Protein AF-A0A3B9SRJ1-F1 (afdb_monomer_lite)

Secondary structure (DSSP, 8-state):
-GGGPPPEEEEEEGGGTEEEEE--HHHHHT-TTHHHH---SS--EEEEETTHHHHHHHHHHHHSHHHHHHHHHHHHHHHHHHHHHGGGTTTS-SSSSHHHHHHHHHHHHHHHHHHHHHHHHHS--TT---------S---HHHHHHHHHHHHHHHHHTHHHHHHHSTHHHHHHHHHHHHHTT--

Radius of gyration: 30.28 Å; chains: 1; bounding box: 59×50×84 Å

Sequence (184 aa):
MPAEKTLNRRSYHSHRNNIGYAAKGKDCRACDLRLQCTKDSYSRSVQRHIRKDELDKMISITKSFKAKRDLKIRQYLMERSYARSVRYGFDRARWRGLWKVSIQEYVICTIQNIETLIRYLKKPLKGIMAKPVKTRTGNSVAAVNKAISCRFQAFLYTTEEIYRLFVNYKYFCKASRWFLEKQL

Structure (mmCIF, N/CA/C/O backbone):
data_AF-A0A3B9SRJ1-F1
#
_entry.id   AF-A0A3B9SRJ1-F1
#
loop_
_atom_site.group_PDB
_atom_site.id
_atom_site.type_symbol
_atom_site.label_atom_id
_atom_site.label_alt_id
_atom_site.label_comp_id
_atom_site.label_asym_id
_atom_site.label_entity_id
_atom_site.label_seq_id
_atom_site.pdbx_PDB_ins_code
_atom_site.Cartn_x
_atom_site.Cartn_y
_atom_site.Cartn_z
_atom_site.occupancy
_atom_site.B_iso_or_equiv
_atom_site.auth_seq_id
_atom_site.auth_comp_id
_atom_site.auth_asym_id
_atom_site.auth_atom_id
_atom_site.pdbx_PDB_model_num
ATOM 1 N N . MET A 1 1 ? 9.479 -6.165 -28.886 1.00 55.97 1 MET A N 1
ATOM 2 C CA . MET A 1 1 ? 9.806 -5.129 -29.892 1.00 55.97 1 MET A CA 1
ATOM 3 C C . MET A 1 1 ? 9.030 -5.435 -31.162 1.00 55.97 1 MET A C 1
ATOM 5 O O . MET A 1 1 ? 8.673 -6.596 -31.320 1.00 55.97 1 MET A O 1
ATOM 9 N N . PRO A 1 2 ? 8.769 -4.467 -32.055 1.00 59.28 2 PRO A N 1
ATOM 10 C CA . PRO A 1 2 ? 8.380 -4.806 -33.423 1.00 59.28 2 PRO A CA 1
ATOM 11 C C . PRO A 1 2 ? 9.534 -5.538 -34.135 1.00 59.28 2 PRO A C 1
ATOM 13 O O . PRO A 1 2 ? 10.692 -5.166 -33.940 1.00 59.28 2 PRO A O 1
ATOM 16 N N . ALA A 1 3 ? 9.210 -6.570 -34.922 1.00 68.44 3 ALA A N 1
ATOM 17 C CA . ALA A 1 3 ? 10.135 -7.373 -35.740 1.00 68.44 3 ALA A CA 1
ATOM 18 C C . ALA A 1 3 ? 11.219 -8.187 -34.988 1.00 68.44 3 ALA A C 1
ATOM 20 O O . ALA A 1 3 ? 12.324 -8.333 -35.497 1.00 68.44 3 ALA A O 1
ATOM 21 N N . GLU A 1 4 ? 10.934 -8.686 -33.776 1.00 76.56 4 GLU A N 1
ATOM 22 C CA . GLU A 1 4 ? 11.775 -9.646 -33.008 1.00 76.56 4 GLU A CA 1
ATOM 23 C C . GLU A 1 4 ? 13.220 -9.223 -32.655 1.00 76.56 4 GLU A C 1
ATOM 25 O O . GLU A 1 4 ? 13.924 -9.935 -31.942 1.00 76.56 4 GLU A O 1
ATOM 30 N N . LYS A 1 5 ? 13.669 -8.028 -33.050 1.00 81.38 5 LYS A N 1
ATOM 31 C CA . LYS A 1 5 ? 15.007 -7.518 -32.708 1.00 81.38 5 LYS A CA 1
ATOM 32 C C . LYS A 1 5 ? 15.105 -7.106 -31.231 1.00 81.38 5 LYS A C 1
ATOM 34 O O . LYS A 1 5 ? 14.125 -6.664 -30.630 1.00 81.38 5 LYS A O 1
ATOM 39 N N . THR A 1 6 ? 16.299 -7.213 -30.642 1.00 85.94 6 THR A N 1
ATOM 40 C CA . THR A 1 6 ? 16.581 -6.851 -29.240 1.00 85.94 6 THR A CA 1
ATOM 41 C C . THR A 1 6 ? 17.217 -5.459 -29.114 1.00 85.94 6 THR A C 1
ATOM 43 O O . THR A 1 6 ? 17.964 -5.007 -29.984 1.00 85.94 6 THR A O 1
ATOM 46 N N . LEU A 1 7 ? 16.913 -4.743 -28.021 1.00 89.50 7 LEU A N 1
ATOM 47 C CA . LEU A 1 7 ? 17.604 -3.495 -27.678 1.00 89.50 7 LEU A CA 1
ATOM 48 C C . LEU A 1 7 ? 18.895 -3.805 -26.925 1.00 89.50 7 LEU A C 1
ATOM 50 O O . LEU A 1 7 ? 18.870 -4.522 -25.926 1.00 89.50 7 LEU A O 1
ATOM 54 N N . ASN A 1 8 ? 19.992 -3.168 -27.328 1.00 90.50 8 ASN A N 1
ATOM 55 C CA . ASN A 1 8 ? 21.274 -3.309 -26.647 1.00 90.50 8 ASN A CA 1
ATOM 56 C C . ASN A 1 8 ? 21.501 -2.153 -25.673 1.00 90.50 8 ASN A C 1
ATOM 58 O O . ASN A 1 8 ? 21.056 -1.026 -25.906 1.00 90.50 8 ASN A O 1
ATOM 62 N N . ARG A 1 9 ? 22.214 -2.424 -24.577 1.00 92.44 9 ARG A N 1
ATOM 63 C CA . ARG A 1 9 ? 22.646 -1.387 -23.634 1.00 92.44 9 ARG A CA 1
ATOM 64 C C . ARG A 1 9 ? 23.593 -0.418 -24.347 1.00 92.44 9 ARG A C 1
ATOM 66 O O . ARG A 1 9 ? 24.592 -0.845 -24.911 1.00 92.44 9 ARG A O 1
ATOM 73 N N . ARG A 1 10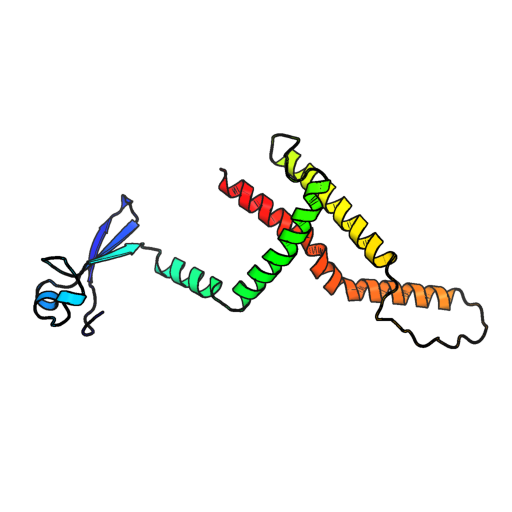 ? 23.280 0.879 -24.300 1.00 91.38 10 ARG A N 1
ATOM 74 C CA . ARG A 1 10 ? 24.054 1.953 -24.942 1.00 91.38 10 ARG A CA 1
ATOM 75 C C . ARG A 1 10 ? 24.748 2.856 -23.933 1.00 91.38 10 ARG A C 1
ATOM 77 O O . ARG A 1 10 ? 25.908 3.193 -24.122 1.00 91.38 10 ARG A O 1
ATOM 84 N N . SER A 1 11 ? 24.035 3.274 -22.890 1.00 91.38 11 SER A N 1
ATOM 85 C CA . SER A 1 11 ? 24.539 4.254 -21.926 1.00 91.38 11 SER A CA 1
ATOM 86 C C . SER A 1 11 ? 24.168 3.887 -20.496 1.00 91.38 11 SER A C 1
ATOM 88 O O . SER A 1 11 ? 23.214 3.148 -20.235 1.00 91.38 11 SER A O 1
ATOM 90 N N . TYR A 1 12 ? 24.944 4.421 -19.559 1.00 94.38 12 TYR A N 1
ATOM 91 C CA . TYR A 1 12 ? 24.670 4.355 -18.134 1.00 94.38 12 TYR A CA 1
ATOM 92 C C . TYR A 1 12 ? 24.688 5.764 -17.551 1.00 94.38 12 TYR A C 1
ATOM 94 O O . TYR A 1 12 ? 25.681 6.474 -17.669 1.00 94.38 12 TYR A O 1
ATOM 102 N N . HIS A 1 13 ? 23.583 6.167 -16.934 1.00 92.81 13 HIS A N 1
ATOM 103 C CA . HIS A 1 13 ? 23.432 7.456 -16.275 1.00 92.81 13 HIS A CA 1
ATOM 104 C C . HIS A 1 13 ? 23.514 7.250 -14.762 1.00 92.81 13 HIS A C 1
ATOM 106 O O . HIS A 1 13 ? 22.506 6.937 -14.126 1.00 92.81 13 HIS A O 1
ATOM 112 N N . SER A 1 14 ? 24.711 7.436 -14.200 1.00 89.81 14 SER A N 1
ATOM 113 C CA . SER A 1 14 ? 25.019 7.195 -12.781 1.00 89.81 14 SER A CA 1
ATOM 114 C C . SER A 1 14 ? 24.146 8.019 -11.834 1.00 89.81 14 SER A C 1
ATOM 116 O O . SER A 1 14 ? 23.519 7.457 -10.947 1.00 89.81 14 SER A O 1
ATOM 118 N N . HIS A 1 15 ? 23.997 9.324 -12.079 1.00 92.25 15 HIS A N 1
ATOM 119 C CA . HIS A 1 15 ? 23.200 10.214 -11.222 1.00 92.25 15 HIS A CA 1
ATOM 120 C C . HIS A 1 15 ? 21.731 9.771 -11.081 1.00 92.25 15 HIS A C 1
ATOM 122 O O . HIS A 1 15 ? 21.081 10.051 -10.078 1.00 92.25 15 HIS A O 1
ATOM 128 N N . ARG A 1 16 ? 21.166 9.106 -12.097 1.00 88.38 16 ARG A N 1
ATOM 129 C CA . ARG A 1 16 ? 19.757 8.670 -12.102 1.0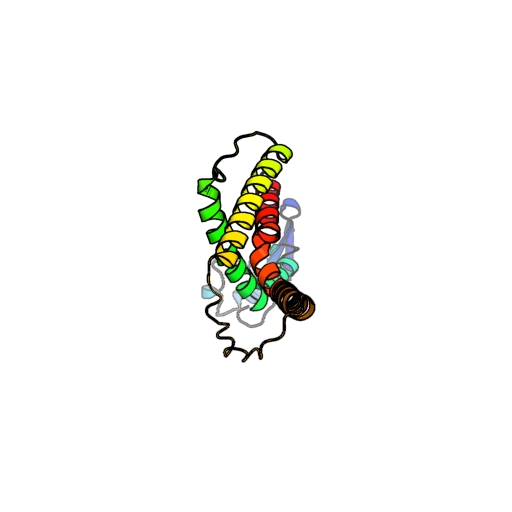0 88.38 16 ARG A CA 1
ATOM 130 C C . ARG A 1 16 ? 19.602 7.154 -11.985 1.00 88.38 16 ARG A C 1
ATOM 132 O O . ARG A 1 16 ? 18.480 6.672 -12.086 1.00 88.38 16 ARG A O 1
ATOM 139 N N . ASN A 1 17 ? 20.705 6.415 -11.825 1.00 93.06 17 ASN A N 1
ATOM 140 C CA . ASN A 1 17 ? 20.738 4.951 -11.844 1.00 93.06 17 ASN A CA 1
ATOM 141 C C . ASN A 1 17 ? 19.918 4.349 -13.001 1.00 93.06 17 ASN A C 1
ATOM 143 O O . ASN A 1 17 ? 19.158 3.390 -12.839 1.00 93.06 17 ASN A O 1
ATOM 147 N N . ASN A 1 18 ? 20.066 4.941 -14.188 1.00 95.75 18 ASN A N 1
ATOM 148 C CA . ASN A 1 18 ? 19.319 4.565 -15.382 1.00 95.75 18 ASN A CA 1
ATOM 149 C C . ASN A 1 18 ? 20.247 3.992 -16.449 1.00 95.75 18 ASN A C 1
ATOM 151 O O . ASN A 1 18 ? 21.314 4.531 -16.735 1.00 95.75 18 ASN A O 1
ATOM 155 N N . ILE A 1 19 ? 19.796 2.921 -17.088 1.00 95.25 19 ILE A N 1
ATOM 156 C CA . ILE A 1 19 ? 20.449 2.300 -18.231 1.00 95.25 19 ILE A CA 1
ATOM 157 C C . ILE A 1 19 ? 19.655 2.677 -19.484 1.00 95.25 19 ILE A C 1
ATOM 159 O O . ILE A 1 19 ? 18.448 2.437 -19.572 1.00 95.25 19 ILE A O 1
ATOM 163 N N . GLY A 1 20 ? 20.333 3.293 -20.450 1.00 94.19 20 GLY A N 1
ATOM 164 C CA . GLY A 1 20 ? 19.780 3.577 -21.767 1.00 94.19 20 GLY A CA 1
ATOM 165 C C . GLY A 1 20 ? 19.976 2.378 -22.685 1.00 94.19 20 GLY A C 1
ATOM 166 O O . GLY A 1 20 ? 21.106 1.943 -22.907 1.00 94.19 20 GLY A O 1
ATOM 167 N N . TYR A 1 21 ? 18.886 1.860 -23.236 1.00 93.38 21 TYR A N 1
ATOM 168 C CA . TYR A 1 21 ? 18.882 0.813 -24.250 1.00 93.38 21 TYR A CA 1
ATOM 169 C C . TYR A 1 21 ? 18.513 1.420 -25.598 1.00 93.38 21 TYR A C 1
ATOM 171 O O . TYR A 1 21 ? 17.604 2.245 -25.668 1.00 93.38 21 TYR A O 1
ATOM 179 N N . ALA A 1 22 ? 19.195 1.023 -26.667 1.00 91.44 22 ALA A N 1
ATOM 180 C CA . ALA A 1 22 ? 18.914 1.514 -28.008 1.00 91.44 22 ALA A CA 1
ATOM 181 C C . ALA A 1 22 ? 19.010 0.402 -29.055 1.00 91.44 22 ALA A C 1
ATOM 183 O O . ALA A 1 22 ? 19.824 -0.518 -28.946 1.00 91.44 22 ALA A O 1
ATOM 184 N N . ALA A 1 23 ? 18.176 0.507 -30.086 1.00 90.19 23 ALA A N 1
ATOM 185 C CA . ALA A 1 23 ? 18.296 -0.312 -31.282 1.00 90.19 23 ALA A CA 1
ATOM 186 C C . ALA A 1 23 ? 19.468 0.195 -32.131 1.00 90.19 23 ALA A C 1
ATOM 188 O O . ALA A 1 23 ? 19.778 1.395 -32.132 1.00 90.19 23 ALA A O 1
ATOM 189 N N . LYS A 1 24 ? 20.091 -0.697 -32.906 1.00 88.38 24 LYS A N 1
ATOM 190 C CA . LYS A 1 24 ? 21.054 -0.278 -33.930 1.00 88.38 24 LYS A CA 1
ATOM 191 C C . LYS A 1 24 ? 20.318 0.561 -34.982 1.00 88.38 24 LYS A C 1
ATOM 193 O O . LYS A 1 24 ? 19.231 0.198 -35.427 1.00 88.38 24 LYS A O 1
ATOM 198 N N . GLY A 1 25 ? 20.911 1.679 -35.400 1.00 86.75 25 GLY A N 1
ATOM 199 C CA . GLY A 1 25 ? 20.283 2.589 -36.368 1.00 86.75 25 GLY A CA 1
ATOM 200 C C . GLY A 1 25 ? 19.934 1.908 -37.696 1.00 86.75 25 GLY A C 1
ATOM 201 O O . GLY A 1 25 ? 18.840 2.109 -38.212 1.00 86.75 25 GLY A O 1
ATOM 202 N N . LYS A 1 26 ? 20.820 1.038 -38.202 1.00 87.38 26 LYS A N 1
ATOM 203 C CA . LYS A 1 26 ? 20.603 0.259 -39.437 1.00 87.38 26 LYS A CA 1
ATOM 204 C C . LYS A 1 26 ? 19.350 -0.618 -39.343 1.00 87.38 26 LYS A C 1
ATOM 206 O O . LYS A 1 26 ? 18.484 -0.553 -40.207 1.00 87.38 26 LYS A O 1
ATOM 211 N N . ASP A 1 27 ? 19.221 -1.350 -38.237 1.00 87.00 27 ASP A N 1
ATOM 212 C CA . ASP A 1 27 ? 18.082 -2.232 -37.975 1.00 87.00 27 ASP A CA 1
ATOM 213 C C . ASP A 1 27 ? 16.759 -1.483 -37.860 1.00 87.00 27 ASP A C 1
ATOM 215 O O . ASP A 1 27 ? 15.722 -2.000 -38.263 1.00 87.00 27 ASP A O 1
ATOM 219 N N . CYS A 1 28 ? 16.802 -0.275 -37.298 1.00 86.56 28 CYS A N 1
ATOM 220 C CA . CYS A 1 28 ? 15.623 0.551 -37.099 1.00 86.56 28 CYS A CA 1
ATOM 221 C C . CYS A 1 28 ? 15.199 1.286 -38.378 1.00 86.56 28 CYS A C 1
ATOM 223 O O . CYS A 1 28 ? 14.021 1.599 -38.507 1.00 86.56 28 CYS A O 1
ATOM 225 N N . ARG A 1 29 ? 16.129 1.591 -39.296 1.00 85.94 29 ARG A N 1
ATOM 226 C CA . ARG A 1 29 ? 15.830 2.197 -40.608 1.00 85.94 29 ARG A CA 1
ATOM 227 C C . ARG A 1 29 ? 15.207 1.201 -41.579 1.00 85.94 29 ARG A C 1
ATOM 229 O O . ARG A 1 29 ? 14.294 1.575 -42.293 1.00 85.94 29 ARG A O 1
ATOM 236 N N . ALA A 1 30 ? 15.662 -0.049 -41.558 1.00 86.69 30 ALA A N 1
ATOM 237 C CA . ALA A 1 30 ? 15.131 -1.118 -42.404 1.00 86.69 30 ALA A CA 1
ATOM 238 C C . ALA A 1 30 ? 13.822 -1.740 -41.869 1.00 86.69 30 ALA A C 1
ATOM 240 O O . ALA A 1 30 ? 13.440 -2.818 -42.301 1.00 86.69 30 ALA A O 1
ATOM 241 N N . CYS A 1 31 ? 13.183 -1.133 -40.865 1.00 86.25 31 CYS A N 1
ATOM 242 C CA . CYS A 1 31 ? 11.992 -1.678 -40.219 1.00 86.25 31 CYS A CA 1
ATOM 243 C C . CYS A 1 31 ? 10.729 -0.986 -40.742 1.00 86.25 31 CYS A C 1
ATOM 245 O O . CYS A 1 31 ? 10.563 0.216 -40.539 1.00 86.25 31 CYS A O 1
ATOM 247 N N . ASP A 1 32 ? 9.802 -1.758 -41.306 1.00 86.88 32 ASP A N 1
ATOM 248 C CA . ASP A 1 32 ? 8.537 -1.248 -41.863 1.00 86.88 32 ASP A CA 1
ATOM 249 C C . ASP A 1 32 ? 7.654 -0.573 -40.803 1.00 86.88 32 ASP A C 1
ATOM 251 O O . ASP A 1 32 ? 6.969 0.418 -41.049 1.00 86.88 32 ASP A O 1
ATOM 255 N N . LEU A 1 33 ? 7.735 -1.052 -39.559 1.00 87.38 33 LEU A N 1
ATOM 256 C CA . LEU A 1 33 ? 6.981 -0.520 -38.422 1.00 87.38 33 LEU A CA 1
ATOM 257 C C . LEU A 1 33 ? 7.621 0.735 -37.805 1.00 87.38 33 LEU A C 1
ATOM 259 O O . LEU A 1 33 ? 7.137 1.222 -36.780 1.00 87.38 33 LEU A O 1
ATOM 263 N N . ARG A 1 34 ? 8.704 1.281 -38.380 1.00 85.94 34 ARG A N 1
ATOM 264 C CA . ARG A 1 34 ? 9.430 2.437 -37.823 1.00 85.94 34 ARG A CA 1
ATOM 265 C C . ARG A 1 34 ? 8.513 3.633 -37.571 1.00 85.94 34 ARG A C 1
ATOM 267 O O . ARG A 1 34 ? 8.590 4.213 -36.489 1.00 85.94 34 ARG A O 1
ATOM 274 N N . LEU A 1 35 ? 7.629 3.944 -38.522 1.00 85.56 35 LEU A N 1
ATOM 275 C CA . LEU A 1 35 ? 6.697 5.077 -38.443 1.00 85.56 35 LEU A CA 1
ATOM 276 C C . LEU A 1 35 ? 5.750 4.983 -37.235 1.00 85.56 35 LEU A C 1
ATOM 278 O O . LEU A 1 35 ? 5.413 5.999 -36.636 1.00 85.56 35 LEU A O 1
ATOM 282 N N . GLN A 1 36 ? 5.368 3.767 -36.832 1.00 87.44 36 GLN A N 1
ATOM 283 C CA . GLN A 1 36 ? 4.525 3.524 -35.654 1.00 87.44 36 GLN A CA 1
ATOM 284 C C . GLN A 1 36 ? 5.349 3.352 -34.366 1.00 87.44 36 GLN A C 1
ATOM 286 O O . GLN A 1 36 ? 4.870 3.583 -33.258 1.00 87.44 36 GLN A O 1
ATOM 291 N N . CYS A 1 37 ? 6.603 2.921 -34.498 1.00 85.56 37 CYS A N 1
ATOM 292 C CA . CYS A 1 37 ? 7.462 2.513 -33.394 1.00 85.56 37 CYS A CA 1
ATOM 293 C C . CYS A 1 37 ? 8.162 3.692 -32.703 1.00 85.56 37 CYS A C 1
ATOM 295 O O . CYS A 1 37 ? 8.317 3.663 -31.477 1.00 85.56 37 CYS A O 1
ATOM 297 N N . THR A 1 38 ? 8.627 4.691 -33.466 1.00 85.88 38 THR A N 1
ATOM 298 C CA . THR A 1 38 ? 9.434 5.816 -32.964 1.00 85.88 38 THR A CA 1
ATOM 299 C C . THR A 1 38 ? 9.329 7.057 -33.835 1.00 85.88 38 THR A C 1
ATOM 301 O O . THR A 1 38 ? 9.404 6.955 -35.053 1.00 85.88 38 THR A O 1
ATOM 304 N N . LYS A 1 39 ? 9.318 8.235 -33.203 1.00 86.31 39 LYS A N 1
ATOM 305 C CA . LYS A 1 39 ? 9.451 9.533 -33.891 1.00 86.31 39 LYS A CA 1
ATOM 306 C C . LYS A 1 39 ? 10.904 10.013 -34.044 1.00 86.31 39 LYS A C 1
ATOM 308 O O . LYS A 1 39 ? 11.147 10.998 -34.725 1.00 86.31 39 LYS A O 1
ATOM 313 N N . ASP A 1 40 ? 11.854 9.347 -33.389 1.00 84.94 40 ASP A N 1
ATOM 314 C CA . ASP A 1 40 ? 13.272 9.722 -33.414 1.00 84.94 40 ASP A CA 1
ATOM 315 C C . ASP A 1 40 ? 13.900 9.429 -34.792 1.00 84.94 40 ASP A C 1
ATOM 317 O O . ASP A 1 40 ? 13.619 8.403 -35.420 1.00 84.94 40 ASP A O 1
ATOM 321 N N . SER A 1 41 ? 14.767 10.327 -35.262 1.00 81.12 41 SER A N 1
ATOM 322 C CA . SER A 1 41 ? 15.471 10.218 -36.542 1.00 81.12 41 SER A CA 1
ATOM 323 C C . SER A 1 41 ? 16.567 9.149 -36.509 1.00 81.12 41 SER A C 1
ATOM 325 O O . SER A 1 41 ? 16.863 8.535 -37.539 1.00 81.12 41 SER A O 1
ATOM 327 N N . TYR A 1 42 ? 17.124 8.830 -35.337 1.00 84.62 42 TYR A N 1
ATOM 328 C CA . TYR A 1 42 ? 18.188 7.834 -35.226 1.00 84.62 42 TYR A CA 1
ATOM 329 C C . TYR A 1 42 ? 17.645 6.417 -34.996 1.00 84.62 42 TYR A C 1
ATOM 331 O O . TYR A 1 42 ? 17.607 5.600 -35.924 1.00 84.62 42 TYR A O 1
ATOM 339 N N . SER A 1 43 ? 17.205 6.099 -33.778 1.00 88.06 43 SER A N 1
ATOM 340 C CA . SER A 1 43 ? 16.699 4.767 -33.437 1.00 88.06 43 SER A CA 1
ATOM 341 C C . SER A 1 43 ? 15.798 4.776 -32.204 1.00 88.06 43 SER A C 1
ATOM 343 O O . SER A 1 43 ? 15.771 5.736 -31.438 1.00 88.06 43 SER A O 1
ATOM 345 N N . ARG A 1 44 ? 15.073 3.671 -31.975 1.00 89.31 44 ARG A N 1
ATOM 346 C CA . ARG A 1 44 ? 14.327 3.471 -30.727 1.00 89.31 44 ARG A CA 1
ATOM 347 C C . ARG A 1 44 ? 15.264 3.409 -29.543 1.00 89.31 44 ARG A C 1
ATOM 349 O O . ARG A 1 44 ? 16.103 2.511 -29.473 1.00 89.31 44 ARG A O 1
ATOM 356 N N . SER A 1 45 ? 15.040 4.302 -28.589 1.00 90.62 45 SER A N 1
ATOM 357 C CA . SER A 1 45 ? 15.669 4.269 -27.279 1.00 90.62 45 SER A CA 1
ATOM 358 C C . SER A 1 45 ? 14.629 4.038 -26.182 1.00 90.62 45 SER A C 1
ATOM 360 O O . SER A 1 45 ? 13.472 4.443 -26.289 1.00 90.62 45 SER A O 1
ATOM 362 N N . VAL A 1 46 ? 15.029 3.317 -25.138 1.00 92.00 46 VAL A N 1
ATOM 363 C CA . VAL A 1 46 ? 14.233 3.074 -23.933 1.00 92.00 46 VAL A CA 1
ATOM 364 C C . VAL A 1 46 ? 15.149 3.243 -22.733 1.00 92.00 46 VAL A C 1
ATOM 366 O O . VAL A 1 46 ? 16.227 2.653 -22.678 1.00 92.00 46 VAL A O 1
ATOM 369 N N . GLN A 1 47 ? 14.718 4.033 -21.756 1.00 92.81 47 GLN A N 1
ATOM 370 C CA . GLN A 1 47 ? 15.415 4.150 -20.480 1.00 92.81 47 GLN A CA 1
ATOM 371 C C . GLN A 1 47 ? 14.814 3.169 -19.475 1.00 92.81 47 GLN A C 1
ATOM 373 O O . GLN A 1 47 ? 13.593 3.092 -19.327 1.00 92.81 47 GLN A O 1
ATOM 378 N N . ARG A 1 48 ? 15.669 2.419 -18.776 1.00 93.88 48 ARG A N 1
ATOM 379 C CA . ARG A 1 48 ? 15.258 1.477 -17.732 1.00 93.88 48 ARG A CA 1
ATOM 380 C C . ARG A 1 48 ? 16.094 1.700 -16.477 1.00 93.88 48 ARG A C 1
ATOM 382 O O . ARG A 1 48 ? 17.318 1.739 -16.548 1.00 93.88 48 ARG A O 1
ATOM 389 N N . HIS A 1 49 ? 15.436 1.828 -15.331 1.00 94.38 49 HIS A N 1
ATOM 390 C CA . HIS A 1 49 ? 16.122 1.899 -14.041 1.00 94.38 49 HIS A CA 1
ATOM 391 C C . HIS A 1 49 ? 16.811 0.565 -13.719 1.00 94.38 49 HIS A C 1
ATOM 393 O O . HIS A 1 49 ? 16.269 -0.491 -14.048 1.00 94.38 49 HIS A O 1
ATOM 399 N N . ILE A 1 50 ? 17.961 0.596 -13.037 1.00 94.06 50 ILE A N 1
ATOM 400 C CA . ILE A 1 50 ? 18.724 -0.616 -12.669 1.00 94.06 50 ILE A CA 1
ATOM 401 C C . ILE A 1 50 ? 17.843 -1.615 -11.907 1.00 94.06 50 ILE A C 1
ATOM 403 O O . ILE A 1 50 ? 17.803 -2.798 -12.221 1.00 94.06 50 ILE A O 1
ATOM 407 N N . ARG A 1 51 ? 17.062 -1.121 -10.941 1.00 93.75 51 ARG A N 1
ATOM 408 C CA . ARG A 1 51 ? 16.194 -1.941 -10.076 1.00 93.75 51 ARG A CA 1
ATOM 409 C C . ARG A 1 51 ? 14.813 -2.218 -10.677 1.00 93.75 51 ARG A C 1
ATOM 411 O O . ARG A 1 51 ? 13.866 -2.513 -9.951 1.00 93.75 51 ARG A O 1
ATOM 418 N N . LYS A 1 52 ? 14.643 -2.059 -11.995 1.00 93.81 52 LYS A N 1
ATOM 419 C CA . LYS A 1 52 ? 13.328 -2.229 -12.628 1.00 93.81 52 LYS A CA 1
ATOM 420 C C . LYS A 1 52 ? 12.814 -3.662 -12.492 1.00 93.81 52 LYS A C 1
ATOM 422 O O . LYS A 1 52 ? 11.624 -3.834 -12.256 1.00 93.81 52 LYS A O 1
ATOM 427 N N . ASP A 1 53 ? 13.698 -4.653 -12.575 1.00 93.00 53 ASP A N 1
ATOM 428 C CA . ASP A 1 53 ? 13.328 -6.064 -12.426 1.00 93.00 53 ASP A CA 1
ATOM 429 C C . ASP A 1 53 ? 12.825 -6.385 -11.008 1.00 93.00 53 ASP A C 1
ATOM 431 O O . ASP A 1 53 ? 11.842 -7.106 -10.846 1.00 93.00 53 ASP A O 1
ATOM 435 N N . GLU A 1 54 ? 13.439 -5.806 -9.971 1.00 94.88 54 GLU A N 1
ATOM 436 C CA . GLU A 1 54 ? 12.941 -5.905 -8.590 1.00 94.88 54 GLU A CA 1
ATOM 437 C C . GLU A 1 54 ? 11.559 -5.263 -8.453 1.00 94.88 54 GLU A C 1
ATOM 439 O O . GLU A 1 54 ? 10.647 -5.859 -7.880 1.00 94.88 54 GLU A O 1
ATOM 444 N N . LEU A 1 55 ? 11.387 -4.063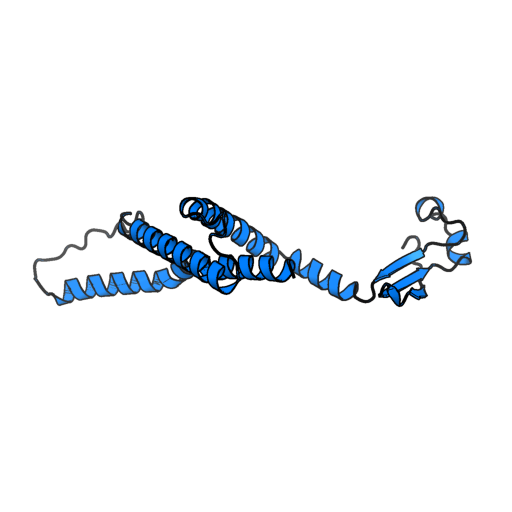 -9.015 1.00 93.44 55 LEU A N 1
ATOM 445 C CA . LEU A 1 55 ? 10.113 -3.352 -8.979 1.00 93.44 55 LEU A CA 1
ATOM 446 C C . LEU A 1 55 ? 9.009 -4.150 -9.687 1.00 93.44 55 LEU A C 1
ATOM 448 O O . LEU A 1 55 ? 7.897 -4.241 -9.176 1.00 93.44 55 LEU A O 1
ATOM 452 N N . ASP A 1 56 ? 9.319 -4.769 -10.826 1.00 95.00 56 ASP A N 1
ATOM 453 C CA . ASP A 1 56 ? 8.377 -5.606 -11.571 1.00 95.00 56 ASP A CA 1
ATOM 454 C C . ASP A 1 56 ? 7.951 -6.847 -10.779 1.00 95.00 56 ASP A C 1
ATOM 456 O O . ASP A 1 56 ? 6.761 -7.175 -10.757 1.00 95.00 56 ASP A O 1
ATOM 460 N N . LYS A 1 57 ? 8.879 -7.479 -10.048 1.00 95.69 57 LYS A N 1
ATOM 461 C CA . LYS A 1 57 ? 8.561 -8.570 -9.110 1.00 95.69 57 LYS A CA 1
ATOM 462 C C . LYS A 1 57 ? 7.646 -8.096 -7.975 1.00 95.69 57 LYS A C 1
ATOM 464 O O . LYS A 1 57 ? 6.667 -8.760 -7.651 1.00 95.69 57 LYS A O 1
ATOM 469 N N . MET A 1 58 ? 7.903 -6.929 -7.389 1.00 93.81 58 MET A N 1
ATOM 470 C CA . MET A 1 58 ? 7.046 -6.392 -6.321 1.00 93.81 58 MET A CA 1
ATOM 471 C C . MET A 1 58 ? 5.645 -6.019 -6.833 1.00 93.81 58 MET A C 1
ATOM 473 O O . MET A 1 58 ? 4.638 -6.270 -6.164 1.00 93.81 58 MET A O 1
ATOM 477 N N . ILE A 1 59 ? 5.555 -5.468 -8.047 1.00 94.38 59 ILE A N 1
ATOM 478 C CA . ILE A 1 59 ? 4.279 -5.153 -8.700 1.00 94.38 59 ILE A CA 1
ATOM 479 C C . ILE A 1 59 ? 3.501 -6.435 -9.007 1.00 94.38 59 ILE A C 1
ATOM 481 O O . ILE A 1 59 ? 2.290 -6.472 -8.779 1.00 94.38 59 ILE A O 1
ATOM 485 N N . SER A 1 60 ? 4.156 -7.489 -9.502 1.00 95.31 60 SER A N 1
ATOM 486 C CA . SER A 1 60 ? 3.481 -8.760 -9.791 1.00 95.31 60 SER A CA 1
ATOM 487 C C . SER A 1 60 ? 2.922 -9.402 -8.517 1.00 95.31 60 SER A C 1
ATOM 489 O O . SER A 1 60 ? 1.760 -9.811 -8.502 1.00 95.31 60 SER A O 1
ATOM 491 N N . ILE A 1 61 ? 3.678 -9.366 -7.413 1.00 93.88 61 ILE A N 1
ATOM 492 C CA . ILE A 1 61 ? 3.211 -9.796 -6.086 1.00 93.88 61 ILE A CA 1
ATOM 493 C C . ILE A 1 61 ? 1.998 -8.970 -5.642 1.00 93.88 61 ILE A C 1
ATOM 495 O O . ILE A 1 61 ? 0.994 -9.532 -5.202 1.00 93.88 61 ILE A O 1
ATOM 499 N N . THR A 1 62 ? 2.042 -7.647 -5.806 1.00 91.06 62 THR A N 1
ATOM 500 C CA . THR A 1 62 ? 0.937 -6.745 -5.428 1.00 91.06 62 THR A CA 1
ATOM 501 C C . THR A 1 62 ? -0.329 -7.006 -6.252 1.00 91.06 62 THR A C 1
ATOM 503 O O . THR A 1 62 ? -1.445 -6.894 -5.747 1.00 91.06 62 THR A O 1
ATOM 506 N N . LYS A 1 63 ? -0.179 -7.410 -7.518 1.00 93.50 63 LYS A N 1
ATOM 507 C CA . LYS A 1 63 ? -1.297 -7.769 -8.404 1.00 93.50 63 LYS A CA 1
ATOM 508 C C . LYS A 1 63 ? -1.895 -9.149 -8.115 1.00 93.50 63 LYS A C 1
ATOM 510 O O . LYS A 1 63 ? -2.964 -9.447 -8.656 1.00 93.50 63 LYS A O 1
ATOM 515 N N . SER A 1 64 ? -1.252 -9.964 -7.277 1.00 95.38 64 SER A N 1
ATOM 516 C CA . SER A 1 64 ? -1.754 -11.286 -6.899 1.00 95.38 64 SER A CA 1
ATOM 517 C C . SER A 1 64 ? -3.125 -11.212 -6.217 1.00 95.38 64 SER A C 1
ATOM 519 O O . SER A 1 64 ? -3.480 -10.229 -5.561 1.00 95.38 64 SER A O 1
ATOM 521 N N . PHE A 1 65 ? -3.904 -12.288 -6.337 1.00 94.69 65 PHE A N 1
ATOM 522 C CA . PHE A 1 65 ? -5.223 -12.382 -5.708 1.00 94.69 65 PHE A CA 1
ATOM 523 C C . PHE A 1 65 ? -5.152 -12.216 -4.183 1.00 94.69 65 PHE A C 1
ATOM 525 O O . PHE A 1 65 ? -5.970 -11.509 -3.593 1.00 94.69 65 PHE A O 1
ATOM 532 N N . LYS A 1 66 ? -4.136 -12.812 -3.545 1.00 91.06 66 LYS A N 1
ATOM 533 C CA . LYS A 1 66 ? -3.917 -12.713 -2.097 1.00 91.06 66 LYS A CA 1
ATOM 534 C C . LYS A 1 66 ? -3.667 -11.267 -1.665 1.00 91.06 66 LYS A C 1
ATOM 536 O O . LYS A 1 66 ? -4.297 -10.815 -0.714 1.00 91.06 66 LYS A O 1
ATOM 541 N N . ALA A 1 67 ? -2.812 -10.539 -2.387 1.00 89.06 67 ALA A N 1
ATOM 542 C CA . ALA A 1 67 ? -2.525 -9.135 -2.099 1.00 89.06 67 ALA A CA 1
ATOM 543 C C . ALA A 1 67 ? -3.761 -8.241 -2.294 1.00 89.06 67 ALA A C 1
ATOM 545 O O . ALA A 1 67 ? -4.078 -7.432 -1.427 1.00 89.06 67 ALA A O 1
ATOM 546 N N . LYS A 1 68 ? -4.525 -8.437 -3.377 1.00 92.44 68 LYS A N 1
ATOM 547 C CA . LYS A 1 68 ? -5.781 -7.700 -3.608 1.00 92.44 68 LYS A CA 1
ATOM 548 C C . LYS A 1 68 ? -6.826 -7.963 -2.523 1.00 92.44 68 LYS A C 1
ATOM 550 O O . LYS A 1 68 ? -7.476 -7.031 -2.052 1.00 92.44 68 LYS A O 1
ATOM 555 N N . ARG A 1 69 ? -6.985 -9.223 -2.108 1.00 89.88 69 ARG A N 1
ATOM 556 C CA . ARG A 1 69 ? -7.896 -9.603 -1.019 1.00 89.88 69 ARG A CA 1
ATOM 557 C C . ARG A 1 69 ? -7.491 -8.934 0.293 1.00 89.88 69 ARG A C 1
ATOM 559 O O . ARG A 1 69 ? -8.344 -8.381 0.976 1.00 89.88 69 ARG A O 1
ATOM 566 N N . ASP A 1 70 ? -6.205 -8.968 0.620 1.00 85.00 70 ASP A N 1
ATOM 567 C CA . ASP A 1 70 ? -5.635 -8.338 1.812 1.00 85.00 70 ASP A CA 1
ATOM 568 C C . ASP A 1 70 ? -5.835 -6.810 1.806 1.00 85.00 70 ASP A C 1
ATOM 570 O O . ASP A 1 70 ? -6.302 -6.253 2.798 1.00 85.00 70 ASP A O 1
ATOM 574 N N . LEU A 1 71 ? -5.611 -6.140 0.668 1.00 84.56 71 LEU A N 1
ATOM 575 C CA . LEU A 1 71 ? -5.911 -4.712 0.498 1.00 84.56 71 LEU A CA 1
ATOM 576 C C . LEU A 1 71 ? -7.393 -4.398 0.736 1.00 84.56 71 LEU A C 1
ATOM 578 O O . LEU A 1 71 ? -7.701 -3.490 1.504 1.00 84.56 71 LEU A O 1
ATOM 582 N N . LYS A 1 72 ? -8.310 -5.177 0.147 1.00 85.62 72 LYS A N 1
ATOM 583 C CA . LYS A 1 72 ? -9.758 -4.985 0.330 1.00 85.62 72 LYS A CA 1
ATOM 584 C C . LYS A 1 72 ? -10.185 -5.167 1.790 1.00 85.62 72 LYS A C 1
ATOM 586 O O . LYS A 1 72 ? -11.009 -4.407 2.292 1.00 85.62 72 LYS A O 1
ATOM 591 N N . ILE A 1 73 ? -9.613 -6.157 2.478 1.00 80.44 73 ILE A N 1
ATOM 592 C CA . ILE A 1 73 ? -9.869 -6.398 3.904 1.00 80.44 73 ILE A CA 1
ATOM 593 C C . ILE A 1 73 ? -9.361 -5.222 4.740 1.00 80.44 73 ILE A C 1
ATOM 595 O O . ILE A 1 73 ? -10.098 -4.732 5.593 1.00 80.44 73 ILE A O 1
ATOM 599 N N . ARG A 1 74 ? -8.135 -4.744 4.485 1.00 76.81 74 ARG A N 1
ATOM 600 C CA . ARG A 1 74 ? -7.586 -3.578 5.188 1.00 76.81 74 ARG A CA 1
ATOM 601 C C . ARG A 1 74 ? -8.442 -2.349 4.976 1.00 76.81 74 ARG A C 1
ATOM 603 O O . ARG A 1 74 ? -8.765 -1.705 5.960 1.00 76.81 74 ARG A O 1
ATOM 610 N N . GLN A 1 75 ? -8.832 -2.066 3.738 1.00 80.00 75 GLN A N 1
ATOM 611 C CA . GLN A 1 75 ? -9.657 -0.911 3.414 1.00 80.00 75 GLN A CA 1
ATOM 612 C C . GLN A 1 75 ? -10.955 -0.921 4.231 1.00 80.00 75 GLN A C 1
ATOM 614 O O . GLN A 1 75 ? -11.205 -0.007 5.009 1.00 80.00 75 GLN A O 1
ATOM 619 N N . TYR A 1 76 ? -11.707 -2.023 4.169 1.00 77.25 76 TYR A N 1
ATOM 620 C CA . TYR A 1 76 ? -12.966 -2.157 4.901 1.00 77.25 76 TYR A CA 1
ATOM 621 C C . TYR A 1 76 ? -12.802 -2.099 6.433 1.00 77.25 76 TYR A C 1
ATOM 623 O O . TYR A 1 76 ? -13.594 -1.448 7.119 1.00 77.25 76 TYR A O 1
ATOM 631 N N . LEU A 1 77 ? -11.799 -2.787 6.996 1.00 74.88 77 LEU A N 1
ATOM 632 C CA . LEU A 1 77 ? -11.602 -2.831 8.450 1.00 74.88 77 LEU A CA 1
ATOM 633 C C . LEU A 1 77 ? -11.076 -1.500 9.003 1.00 74.88 77 LEU A C 1
ATOM 635 O O . LEU A 1 77 ? -11.536 -1.058 10.056 1.00 74.88 77 LEU A O 1
ATOM 639 N N . MET A 1 78 ? -10.143 -0.865 8.291 1.00 74.75 78 MET A N 1
ATOM 640 C CA . MET A 1 78 ? -9.487 0.372 8.717 1.00 74.75 78 MET A CA 1
ATOM 641 C C . MET A 1 78 ? -10.389 1.590 8.595 1.00 74.75 78 MET A C 1
ATOM 643 O O . MET A 1 78 ? -10.466 2.379 9.530 1.00 74.75 78 MET A O 1
ATOM 647 N N . GLU A 1 79 ? -11.106 1.741 7.481 1.00 79.69 79 GLU A N 1
ATOM 648 C CA . GLU A 1 79 ? -12.008 2.882 7.288 1.00 79.69 79 GLU A CA 1
ATOM 649 C C . GLU A 1 79 ? -13.093 2.901 8.371 1.00 79.69 79 GLU A C 1
ATOM 651 O O . GLU A 1 79 ? -13.394 3.944 8.953 1.00 79.69 79 GLU A O 1
ATOM 656 N N . ARG A 1 80 ? -13.628 1.726 8.724 1.00 79.81 80 ARG A N 1
ATOM 657 C CA . ARG A 1 80 ? -14.658 1.602 9.759 1.00 79.81 80 ARG A CA 1
ATOM 658 C C . ARG A 1 80 ? -14.142 1.941 11.157 1.00 79.81 80 ARG A C 1
ATOM 660 O O . ARG A 1 80 ? -14.869 2.559 11.940 1.00 79.81 80 ARG A O 1
ATOM 667 N N . SER A 1 81 ? -12.936 1.497 11.509 1.00 78.75 81 SER A N 1
ATOM 668 C CA . SER A 1 81 ? -12.355 1.775 12.826 1.00 78.75 81 SER A CA 1
ATOM 669 C C . SER A 1 81 ? -11.909 3.227 12.960 1.00 78.75 81 SER A C 1
ATOM 671 O O . SER A 1 81 ? -12.168 3.836 14.001 1.00 78.75 81 SER A O 1
ATOM 673 N N . TYR A 1 82 ? -11.366 3.802 11.885 1.00 82.31 82 TYR A N 1
ATOM 674 C CA . TYR A 1 82 ? -11.035 5.218 11.777 1.00 82.31 82 TYR A CA 1
ATOM 675 C C . TYR A 1 82 ? -12.277 6.110 11.894 1.00 82.31 82 TYR A C 1
ATOM 677 O O . TYR A 1 82 ? -12.344 6.970 12.765 1.00 82.31 82 TYR A O 1
ATOM 685 N N . ALA A 1 83 ? -13.330 5.860 11.110 1.00 87.38 83 ALA A N 1
ATOM 686 C CA . ALA A 1 83 ? -14.559 6.657 11.188 1.00 87.38 83 ALA A CA 1
ATOM 687 C C . ALA A 1 83 ? -15.159 6.665 12.606 1.00 87.38 83 ALA A C 1
ATOM 689 O O . ALA A 1 83 ? -15.694 7.667 13.078 1.00 87.38 83 ALA A O 1
ATOM 690 N N . ARG A 1 84 ? -15.029 5.549 13.332 1.00 86.31 84 ARG A N 1
ATOM 691 C CA . ARG A 1 84 ? -15.473 5.457 14.724 1.00 86.31 84 ARG A CA 1
ATOM 692 C C . ARG A 1 84 ? -14.541 6.175 15.701 1.00 86.31 84 ARG A C 1
ATOM 694 O O . ARG A 1 84 ? -15.024 6.619 16.743 1.00 86.31 84 ARG A O 1
ATOM 701 N N . SER A 1 85 ? -13.239 6.243 15.417 1.00 85.88 85 SER A N 1
ATOM 702 C CA . SER A 1 85 ? -12.239 6.854 16.302 1.00 85.88 85 SER A CA 1
ATOM 703 C C . SER A 1 85 ? -12.325 8.377 16.302 1.00 85.88 85 SER A C 1
ATOM 705 O O . SER A 1 85 ? -12.050 8.988 17.332 1.00 85.88 85 SER A O 1
ATOM 707 N N . VAL A 1 86 ? -12.803 8.982 15.208 1.00 90.00 86 VAL A N 1
ATOM 708 C CA . VAL A 1 86 ? -13.027 10.436 15.085 1.00 90.00 86 VAL A CA 1
ATOM 709 C C . VAL A 1 86 ? -13.869 10.995 16.241 1.00 90.00 86 VAL A C 1
ATOM 711 O O . VAL A 1 86 ? -13.567 12.069 16.750 1.00 90.00 86 VAL A O 1
ATOM 714 N N . ARG A 1 87 ? -14.852 10.240 16.754 1.00 90.38 87 ARG A N 1
ATOM 715 C CA . ARG A 1 87 ? -15.678 10.661 17.907 1.00 90.38 87 ARG A CA 1
ATOM 716 C C . ARG A 1 87 ? -14.884 10.882 19.200 1.00 90.38 87 ARG A C 1
ATOM 718 O O . ARG A 1 87 ? -15.342 11.619 20.063 1.00 90.38 87 ARG A O 1
ATOM 725 N N . TYR A 1 88 ? -13.717 10.252 19.333 1.00 89.31 88 TYR A N 1
ATOM 726 C CA . TYR A 1 88 ? -12.809 10.415 20.475 1.00 89.31 88 TYR A CA 1
ATOM 727 C C . TYR A 1 88 ? -11.647 11.373 20.163 1.00 89.31 88 TYR A C 1
ATOM 729 O O . TYR A 1 88 ? -10.665 11.399 20.900 1.00 89.31 88 TYR A O 1
ATOM 737 N N . GLY A 1 89 ? -11.732 12.141 19.068 1.00 88.75 89 GLY A N 1
ATOM 738 C CA . GLY A 1 89 ? -10.711 13.115 18.677 1.00 88.75 89 GLY A CA 1
ATOM 739 C C . GLY A 1 89 ? -9.470 12.494 18.039 1.00 88.75 89 GLY A C 1
ATOM 740 O O . GLY A 1 89 ? -8.362 12.959 18.278 1.00 88.75 89 GLY A O 1
ATOM 741 N N . PHE A 1 90 ? -9.622 11.412 17.268 1.00 87.12 90 PHE A N 1
ATOM 742 C CA . PHE A 1 90 ? -8.501 10.797 16.541 1.00 87.12 90 PHE A CA 1
ATOM 743 C C . PHE A 1 90 ? -8.018 11.624 15.333 1.00 87.12 90 PHE A C 1
ATOM 745 O O . PHE A 1 90 ? -6.891 11.467 14.880 1.00 87.12 90 PHE A O 1
ATOM 752 N N . ASP A 1 91 ? -8.865 12.512 14.815 1.00 88.44 91 ASP A N 1
ATOM 753 C CA . ASP A 1 91 ? -8.572 13.430 13.708 1.00 88.44 91 ASP A CA 1
ATOM 754 C C . ASP A 1 91 ? -7.504 14.479 14.056 1.00 88.44 91 ASP A C 1
ATOM 756 O O . ASP A 1 91 ? -6.854 15.032 13.169 1.00 88.44 91 ASP A O 1
ATOM 760 N N . ARG A 1 92 ? -7.323 14.760 15.350 1.00 88.25 92 ARG A N 1
ATOM 761 C CA . ARG A 1 92 ? -6.438 15.808 15.850 1.00 88.25 92 ARG A CA 1
ATOM 762 C C . ARG A 1 92 ? -5.446 15.246 16.858 1.00 88.25 92 ARG A C 1
ATOM 764 O O . ARG A 1 92 ? -5.814 14.683 17.887 1.00 88.25 92 ARG A O 1
ATOM 771 N N . ALA A 1 93 ? -4.163 15.478 16.601 1.00 88.31 93 ALA A N 1
ATOM 772 C CA . ALA A 1 93 ? -3.125 15.233 17.590 1.00 88.31 93 ALA A CA 1
ATOM 773 C C . ALA A 1 93 ? -3.217 16.304 18.684 1.00 88.31 93 ALA A C 1
ATOM 775 O O . ALA A 1 93 ? -2.910 17.474 18.451 1.00 88.31 93 ALA A O 1
ATOM 776 N N . ARG A 1 94 ? -3.632 15.909 19.893 1.00 86.75 94 ARG A N 1
ATOM 777 C CA . ARG A 1 94 ? -3.697 16.833 21.037 1.00 86.75 94 ARG A CA 1
ATOM 778 C C . ARG A 1 94 ? -2.297 17.219 21.528 1.00 86.75 94 ARG A C 1
ATOM 780 O O . ARG A 1 94 ? -2.112 18.287 22.108 1.00 86.75 94 ARG A O 1
ATOM 787 N N . TRP A 1 95 ? -1.311 16.354 21.296 1.00 87.00 95 TRP A N 1
ATOM 788 C CA . TRP A 1 95 ? 0.063 16.522 21.756 1.00 87.00 95 TRP A CA 1
ATOM 789 C C . TRP A 1 95 ? 1.072 16.403 20.614 1.00 87.00 95 TRP A C 1
ATOM 791 O O . TRP A 1 95 ? 0.892 15.618 19.688 1.00 87.00 95 TRP A O 1
ATOM 801 N N . ARG A 1 96 ? 2.170 17.161 20.714 1.00 88.69 96 ARG A N 1
ATOM 802 C CA . ARG A 1 96 ? 3.316 17.066 19.797 1.00 88.69 96 ARG A CA 1
ATOM 803 C C . ARG A 1 96 ? 4.304 16.000 20.278 1.00 88.69 96 ARG A C 1
ATOM 805 O O . ARG A 1 96 ? 4.619 15.945 21.467 1.00 88.69 96 ARG A O 1
ATOM 812 N N . GLY A 1 97 ? 4.823 15.208 19.342 1.00 89.12 97 GLY A N 1
ATOM 813 C CA . GLY A 1 97 ? 5.809 14.151 19.586 1.00 89.12 97 GLY A CA 1
ATOM 814 C C . GLY A 1 97 ? 5.223 12.742 19.467 1.00 89.12 97 GLY A C 1
ATOM 815 O O . GLY A 1 97 ? 4.163 12.448 20.018 1.00 89.12 97 GLY A O 1
ATOM 816 N N . LEU A 1 98 ? 5.954 11.867 18.770 1.00 87.25 98 LEU A N 1
ATOM 817 C CA . LEU A 1 98 ? 5.545 10.500 18.410 1.00 87.25 98 LEU A CA 1
ATOM 818 C C . LEU A 1 98 ? 5.030 9.683 19.600 1.00 87.25 98 LEU A C 1
ATOM 820 O O . LEU A 1 98 ? 3.974 9.064 19.520 1.00 87.25 98 LEU A O 1
ATOM 824 N N . TRP A 1 99 ? 5.753 9.716 20.720 1.00 89.81 99 TRP A N 1
ATOM 825 C CA . TRP A 1 99 ? 5.411 8.929 21.906 1.00 89.81 99 TRP A CA 1
ATOM 826 C C . TRP A 1 99 ? 4.142 9.422 22.617 1.00 89.81 99 TRP A C 1
ATOM 828 O O . TRP A 1 99 ? 3.461 8.646 23.276 1.00 89.81 99 TRP A O 1
ATOM 838 N N . LYS A 1 100 ? 3.802 10.711 22.492 1.00 88.81 100 LYS A N 1
ATOM 839 C CA . LYS A 1 100 ? 2.572 11.264 23.078 1.00 88.81 100 LYS A CA 1
ATOM 840 C C . LYS A 1 100 ? 1.369 10.933 22.208 1.00 88.81 100 LYS A C 1
ATOM 842 O O . LYS A 1 100 ? 0.321 10.556 22.726 1.00 88.81 100 LYS A O 1
ATOM 847 N N . VAL A 1 101 ? 1.538 11.042 20.888 1.00 89.50 101 VAL A N 1
ATOM 848 C CA . VAL A 1 101 ? 0.509 10.642 19.924 1.00 89.50 101 VAL A CA 1
ATOM 849 C C . VAL A 1 101 ? 0.206 9.154 20.080 1.00 89.50 101 VAL A C 1
ATOM 851 O O . VAL A 1 101 ? -0.962 8.808 20.199 1.00 89.50 101 VAL A O 1
ATOM 854 N N . SER A 1 102 ? 1.218 8.288 20.218 1.00 88.25 102 SER A N 1
ATOM 855 C CA . SER A 1 102 ? 0.990 6.847 20.398 1.00 88.25 102 SER A CA 1
ATOM 856 C C . SER A 1 102 ? 0.149 6.517 21.637 1.00 88.25 102 SER A C 1
ATOM 858 O O . SER A 1 102 ? -0.737 5.668 21.556 1.00 88.25 102 SER A O 1
ATOM 860 N N . ILE A 1 103 ? 0.338 7.228 22.756 1.00 89.94 103 ILE A N 1
ATOM 861 C CA . ILE A 1 103 ? -0.512 7.080 23.950 1.00 89.94 103 ILE A CA 1
ATOM 862 C C . ILE A 1 103 ? -1.973 7.430 23.630 1.00 89.94 103 ILE A C 1
ATOM 864 O O . ILE A 1 103 ? -2.874 6.678 24.005 1.00 89.94 103 ILE A O 1
ATOM 868 N N . GLN A 1 104 ? -2.220 8.533 22.914 1.00 89.44 104 GLN A N 1
ATOM 869 C CA . GLN A 1 104 ? -3.567 8.915 22.472 1.00 89.44 104 GLN A CA 1
ATOM 870 C C . GLN A 1 104 ? -4.192 7.819 21.588 1.00 89.44 104 GLN A C 1
ATOM 872 O O . GLN A 1 104 ? -5.338 7.430 21.824 1.00 89.44 104 GLN A O 1
ATOM 877 N N . GLU A 1 105 ? -3.446 7.272 20.620 1.00 87.62 105 GLU A N 1
ATOM 878 C CA . GLU A 1 105 ? -3.934 6.179 19.763 1.00 87.62 105 GLU A CA 1
ATOM 879 C C . GLU A 1 105 ? -4.299 4.935 20.587 1.00 87.62 105 GLU A C 1
ATOM 881 O O . GLU A 1 105 ? -5.340 4.313 20.353 1.00 87.62 105 GLU A O 1
ATOM 886 N N . TYR A 1 106 ? -3.478 4.591 21.586 1.00 87.69 106 TYR A N 1
ATOM 887 C CA . TYR A 1 106 ? -3.714 3.438 22.451 1.00 87.69 106 TYR A CA 1
ATOM 888 C C . TYR A 1 106 ? -4.983 3.583 23.278 1.00 87.69 106 TYR A C 1
ATOM 890 O O . TYR A 1 106 ? -5.802 2.664 23.270 1.00 87.69 106 TYR A O 1
ATOM 898 N N . VAL A 1 107 ? -5.191 4.730 23.926 1.00 90.94 107 VAL A N 1
ATOM 899 C CA . VAL A 1 107 ? -6.401 4.982 24.725 1.00 90.94 107 VAL A CA 1
ATOM 900 C C . VAL A 1 107 ? -7.661 4.929 23.856 1.00 90.94 107 VAL A C 1
ATOM 902 O O . VAL A 1 107 ? -8.669 4.343 24.243 1.00 90.94 107 VAL A O 1
ATOM 905 N N . ILE A 1 108 ? -7.619 5.479 22.642 1.00 88.31 108 ILE A N 1
ATOM 906 C CA . ILE A 1 108 ? -8.771 5.428 21.733 1.00 88.31 108 ILE A CA 1
ATOM 907 C C . ILE A 1 108 ? -9.053 3.983 21.295 1.00 88.31 108 ILE A C 1
ATOM 909 O O . ILE A 1 108 ? -10.208 3.548 21.269 1.00 88.31 108 ILE A O 1
ATOM 913 N N . CYS A 1 109 ? -8.008 3.208 20.998 1.00 85.25 109 CYS A N 1
ATOM 914 C CA . CYS A 1 109 ? -8.156 1.807 20.620 1.00 85.25 109 CYS A CA 1
ATOM 915 C C . CYS A 1 109 ? -8.732 0.954 21.764 1.00 85.25 109 CYS A C 1
ATOM 917 O O . CYS A 1 109 ? -9.617 0.128 21.523 1.00 85.25 109 CYS A O 1
ATOM 919 N N . THR A 1 110 ? -8.297 1.169 23.012 1.00 87.50 110 THR A N 1
ATOM 920 C CA . THR A 1 110 ? -8.832 0.425 24.163 1.00 87.50 110 THR A CA 1
ATOM 921 C C . THR A 1 110 ? -10.321 0.693 24.365 1.00 87.50 110 THR A C 1
ATOM 923 O O . THR A 1 110 ? -11.088 -0.262 24.503 1.00 87.50 110 THR A O 1
ATOM 926 N N . ILE A 1 111 ? -10.763 1.950 24.268 1.00 89.56 111 ILE A N 1
ATOM 927 C CA . ILE A 1 111 ? -12.186 2.317 24.345 1.00 89.56 111 ILE A CA 1
ATOM 928 C C . ILE A 1 111 ? -12.991 1.599 23.252 1.00 89.56 111 ILE A C 1
ATOM 930 O O . ILE A 1 111 ? -14.015 0.969 23.532 1.00 89.56 111 ILE A O 1
ATOM 934 N N . GLN A 1 112 ? -12.514 1.618 22.004 1.00 84.94 112 GLN A N 1
ATOM 935 C CA . GLN A 1 112 ? -13.194 0.938 20.897 1.00 84.94 112 GLN A CA 1
ATOM 936 C C . GLN A 1 112 ? -13.297 -0.579 21.089 1.00 84.94 112 GLN A C 1
ATOM 938 O O . GLN A 1 112 ? -14.307 -1.178 20.688 1.00 84.94 112 GLN A O 1
ATOM 943 N N . ASN A 1 113 ? -12.275 -1.198 21.684 1.00 84.38 113 ASN A N 1
ATOM 944 C CA . ASN A 1 113 ? -12.263 -2.622 22.006 1.00 84.38 113 ASN A CA 1
ATOM 945 C C . ASN A 1 113 ? -13.284 -2.937 23.106 1.00 84.38 113 ASN A C 1
ATOM 947 O O . ASN A 1 113 ? -14.113 -3.829 22.919 1.00 84.38 113 ASN A O 1
ATOM 951 N N . ILE A 1 114 ? -13.314 -2.150 24.187 1.00 86.88 114 ILE A N 1
ATOM 952 C CA . ILE A 1 114 ? -14.286 -2.295 25.283 1.00 86.88 114 ILE A CA 1
ATOM 953 C C . ILE A 1 114 ? -15.722 -2.160 24.761 1.00 86.88 114 ILE A C 1
ATOM 955 O O . ILE A 1 114 ? -16.555 -3.035 24.992 1.00 86.88 114 ILE A O 1
ATOM 959 N N . GLU A 1 115 ? -16.025 -1.128 23.970 1.00 84.81 115 GLU A N 1
ATOM 960 C CA . GLU A 1 115 ? -17.362 -0.963 23.385 1.00 84.81 115 GLU A CA 1
ATOM 961 C C . GLU A 1 115 ? -17.749 -2.117 22.444 1.00 84.81 115 GLU A C 1
ATOM 963 O O . GLU A 1 115 ? -18.927 -2.406 22.220 1.00 84.81 115 GLU A O 1
ATOM 968 N N . THR A 1 116 ? -16.764 -2.753 21.815 1.00 82.31 116 THR A N 1
ATOM 969 C CA . THR A 1 116 ? -16.996 -3.911 20.952 1.00 82.31 116 THR A CA 1
ATOM 970 C C . THR A 1 116 ? -17.330 -5.144 21.785 1.00 82.31 116 THR A C 1
ATOM 972 O O . THR A 1 116 ? -18.328 -5.797 21.484 1.00 82.31 116 THR A O 1
ATOM 975 N N . LEU A 1 117 ? -16.601 -5.389 22.878 1.00 80.94 117 LEU A N 1
ATOM 976 C CA . LEU A 1 117 ? -16.921 -6.437 23.853 1.00 80.94 117 LEU A CA 1
ATOM 977 C C . LEU A 1 117 ? -18.331 -6.254 24.429 1.00 80.94 117 LEU A C 1
ATOM 979 O O . LEU A 1 117 ? -19.137 -7.178 24.379 1.00 80.94 117 LEU A O 1
ATOM 983 N N . ILE A 1 118 ? -18.682 -5.040 24.864 1.00 86.44 118 ILE A N 1
ATOM 984 C CA . ILE A 1 118 ? -20.025 -4.729 25.381 1.00 86.44 118 ILE A CA 1
ATOM 985 C C . ILE A 1 118 ? -21.107 -5.032 24.335 1.00 86.44 118 ILE A C 1
ATOM 987 O O . ILE A 1 118 ? -22.156 -5.583 24.666 1.00 86.44 118 ILE A O 1
ATOM 991 N N . ARG A 1 119 ? -20.877 -4.705 23.056 1.00 79.12 119 ARG A N 1
ATOM 992 C CA . ARG A 1 119 ? -21.840 -5.008 21.984 1.00 79.12 119 ARG A CA 1
ATOM 993 C C . ARG A 1 119 ? -21.997 -6.503 21.724 1.00 79.12 119 ARG A C 1
ATOM 995 O O . ARG A 1 119 ? -23.095 -6.909 21.351 1.00 79.12 119 ARG A O 1
ATOM 1002 N N . TYR A 1 120 ? -20.951 -7.303 21.911 1.00 76.50 120 TYR A N 1
ATOM 1003 C CA . TYR A 1 120 ? -21.058 -8.761 21.830 1.00 76.50 120 TYR A CA 1
ATOM 1004 C C . TYR A 1 120 ? -21.815 -9.350 23.018 1.00 76.50 120 TYR A C 1
ATOM 1006 O O . TYR A 1 120 ? -22.625 -10.245 22.817 1.00 76.50 120 TYR A O 1
ATOM 1014 N N . LEU A 1 121 ? -21.632 -8.798 24.219 1.00 78.81 121 LEU A N 1
ATOM 1015 C CA . LEU A 1 121 ? -22.376 -9.223 25.409 1.00 78.81 121 LEU A CA 1
ATOM 1016 C C . LEU A 1 121 ? -23.869 -8.861 25.336 1.00 78.81 121 LEU A C 1
ATOM 1018 O O . LEU A 1 121 ? -24.710 -9.625 25.797 1.00 78.81 121 LEU A O 1
ATOM 1022 N N . LYS A 1 122 ? -24.213 -7.702 24.755 1.00 73.62 122 LYS A N 1
ATOM 1023 C CA . LYS A 1 122 ? -25.600 -7.202 24.674 1.00 73.62 122 LYS A CA 1
ATOM 1024 C C . LYS A 1 122 ? -26.435 -7.817 23.548 1.00 73.62 122 LYS A C 1
ATOM 1026 O O . LYS A 1 122 ? -27.659 -7.742 23.595 1.00 73.62 122 LYS A O 1
ATOM 1031 N N . LYS A 1 123 ? -25.812 -8.377 22.509 1.00 63.72 123 LYS A N 1
ATOM 1032 C CA . LYS A 1 123 ? -26.548 -9.067 21.443 1.00 63.72 123 LYS A CA 1
ATOM 1033 C C . LYS A 1 123 ? -26.839 -10.494 21.916 1.00 63.72 123 LYS A C 1
ATOM 1035 O O . LYS A 1 123 ? -25.875 -11.224 22.139 1.00 63.72 123 LYS A O 1
ATOM 1040 N N . PRO A 1 124 ? -28.107 -10.946 22.018 1.00 51.81 124 PRO A N 1
ATOM 1041 C CA . PRO A 1 124 ? -28.349 -12.380 22.102 1.00 51.81 124 PRO A CA 1
ATOM 1042 C 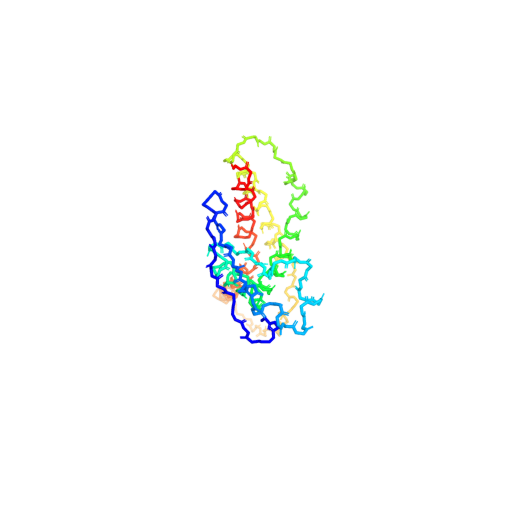C . PRO A 1 124 ? -27.726 -12.990 20.847 1.00 51.81 124 PRO A C 1
ATOM 1044 O O . PRO A 1 124 ? -27.919 -12.460 19.749 1.00 51.81 124 PRO A O 1
ATOM 1047 N N . LEU A 1 125 ? -26.914 -14.035 21.006 1.00 54.97 125 LEU A N 1
ATOM 1048 C CA . LEU A 1 125 ? -26.263 -14.727 19.898 1.00 54.97 125 LEU A CA 1
ATOM 1049 C C . LEU A 1 125 ? -27.353 -15.235 18.940 1.00 54.97 125 LEU A C 1
ATOM 1051 O O . LEU A 1 125 ? -27.901 -16.317 19.137 1.00 54.97 125 LEU A O 1
ATOM 1055 N N . LYS A 1 126 ? -27.708 -14.433 17.925 1.00 46.28 126 LYS A N 1
ATOM 1056 C CA . LYS A 1 126 ? -28.611 -14.801 16.827 1.00 46.28 126 LYS A CA 1
ATOM 1057 C C . LYS A 1 126 ? -27.896 -15.877 16.010 1.00 46.28 126 LYS A C 1
ATOM 1059 O O . LYS A 1 126 ? -27.195 -15.571 15.056 1.00 46.28 126 LYS A O 1
ATOM 1064 N N . GLY A 1 127 ? -27.973 -17.113 16.487 1.00 45.91 127 GLY A N 1
ATOM 1065 C CA . GLY A 1 127 ? -27.192 -18.248 15.999 1.00 45.91 127 GLY A CA 1
ATOM 1066 C C . GLY A 1 127 ? -27.045 -19.374 17.024 1.00 45.91 127 GLY A C 1
ATOM 1067 O O . GLY A 1 127 ? -26.848 -20.516 16.632 1.00 45.91 127 GLY A O 1
ATOM 1068 N N . ILE A 1 128 ? -27.235 -19.100 18.320 1.00 45.62 128 ILE A N 1
ATOM 1069 C CA . ILE A 1 128 ? -27.396 -20.145 19.339 1.00 45.62 128 ILE A CA 1
ATOM 1070 C C . ILE A 1 128 ? -28.872 -20.203 19.730 1.00 45.62 128 ILE A C 1
ATOM 1072 O O . ILE A 1 128 ? -29.263 -19.866 20.844 1.00 45.62 128 ILE A O 1
ATOM 1076 N N . MET A 1 129 ? -29.717 -20.673 18.810 1.00 40.50 129 MET A N 1
ATOM 1077 C CA . MET A 1 129 ? -30.868 -21.458 19.253 1.00 40.50 129 MET A CA 1
ATOM 1078 C C . MET A 1 129 ? -30.304 -22.775 19.793 1.00 40.50 129 MET A C 1
ATOM 1080 O O . MET A 1 129 ? -30.284 -23.796 19.109 1.00 40.50 129 MET A O 1
ATOM 1084 N N . ALA A 1 130 ? -29.791 -22.750 21.023 1.00 47.44 130 ALA A N 1
ATOM 1085 C CA . ALA A 1 130 ? -29.678 -23.978 21.783 1.00 47.44 130 ALA A CA 1
ATOM 1086 C C . ALA A 1 130 ? -31.116 -24.473 21.945 1.00 47.44 130 ALA A C 1
ATOM 1088 O O . ALA A 1 130 ? -31.933 -23.798 22.575 1.00 47.44 130 ALA A O 1
ATOM 1089 N N . LYS A 1 131 ? -31.441 -25.623 21.338 1.00 38.25 131 LYS A N 1
ATOM 1090 C CA . LYS A 1 131 ? -32.634 -26.382 21.727 1.00 38.25 131 LYS A CA 1
ATOM 1091 C C . LYS A 1 131 ? -32.654 -26.401 23.260 1.00 38.25 131 LYS A C 1
ATOM 1093 O O . LYS A 1 131 ? -31.592 -26.651 23.837 1.00 38.25 131 LYS A O 1
ATOM 1098 N N . PRO A 1 132 ? -33.786 -26.099 23.917 1.00 39.38 132 PRO A N 1
ATOM 1099 C CA . PRO A 1 132 ? -33.832 -26.087 25.369 1.00 39.38 132 PRO A CA 1
ATOM 1100 C C . PRO A 1 132 ? -33.339 -27.447 25.859 1.00 39.38 132 PRO A C 1
ATOM 1102 O O . PRO A 1 132 ? -33.953 -28.481 25.588 1.00 39.38 132 PRO A O 1
ATOM 1105 N N . VAL A 1 133 ? -32.179 -27.454 26.518 1.00 49.31 133 VAL A N 1
ATOM 1106 C CA . VAL A 1 133 ? -31.709 -28.629 27.240 1.00 49.31 133 VAL A CA 1
ATOM 1107 C C . VAL A 1 133 ? -32.768 -28.862 28.304 1.00 49.31 133 VAL A C 1
ATOM 1109 O O . VAL A 1 133 ? -32.959 -28.018 29.176 1.00 49.31 133 VAL A O 1
ATOM 1112 N N . LYS A 1 134 ? -33.504 -29.972 28.199 1.00 37.66 134 LYS A N 1
ATOM 1113 C CA . LYS A 1 134 ? -34.401 -30.432 29.258 1.00 37.66 134 LYS A CA 1
ATOM 1114 C C . LYS A 1 134 ? -33.531 -30.743 30.475 1.00 37.66 134 LYS A C 1
ATOM 1116 O O . LYS A 1 134 ? -33.037 -31.857 30.617 1.00 37.66 134 LYS A O 1
ATOM 1121 N N . THR A 1 135 ? -33.285 -29.758 31.330 1.00 41.47 135 THR A N 1
ATOM 1122 C CA . THR A 1 135 ? -32.636 -29.992 32.616 1.00 41.47 135 THR A CA 1
ATOM 1123 C C . THR A 1 135 ? -33.675 -30.633 33.521 1.00 41.47 135 THR A C 1
ATOM 1125 O O . THR A 1 135 ? -34.592 -29.958 33.990 1.00 41.47 135 THR A O 1
ATOM 1128 N N . ARG A 1 136 ? -33.561 -31.947 33.746 1.00 38.69 136 ARG A N 1
ATOM 1129 C CA . ARG A 1 136 ? -34.184 -32.560 34.920 1.00 38.69 136 ARG A CA 1
ATOM 1130 C C . ARG A 1 136 ? -33.577 -31.888 36.151 1.00 38.69 136 ARG A C 1
ATOM 1132 O O . ARG A 1 136 ? -32.363 -31.734 36.248 1.00 38.69 136 ARG A O 1
ATOM 1139 N N . THR A 1 137 ? -34.467 -31.436 37.019 1.00 44.34 137 THR A N 1
ATOM 1140 C CA . THR A 1 137 ? -34.225 -30.868 38.344 1.00 44.34 137 THR A CA 1
ATOM 1141 C C . THR A 1 137 ? -33.102 -31.595 39.078 1.00 44.34 137 THR A C 1
ATOM 1143 O O . THR A 1 137 ? -33.186 -32.797 39.313 1.00 44.34 137 THR A O 1
ATOM 1146 N N . GLY A 1 138 ? -32.058 -30.851 39.434 1.00 38.66 138 GLY A N 1
ATOM 1147 C CA . GLY A 1 138 ? -30.916 -31.354 40.188 1.00 38.66 138 GLY A CA 1
ATOM 1148 C C . GLY A 1 138 ? -29.815 -30.306 40.237 1.00 38.66 138 GLY A C 1
ATOM 1149 O O . GLY A 1 138 ? -28.960 -30.250 39.355 1.00 38.66 138 GLY A O 1
ATOM 1150 N N . ASN A 1 139 ? -29.874 -29.441 41.250 1.00 51.94 139 ASN A N 1
ATOM 1151 C CA . ASN A 1 139 ? -28.848 -28.450 41.552 1.00 51.94 139 ASN A CA 1
ATOM 1152 C C . ASN A 1 139 ? -27.470 -29.119 41.619 1.00 51.94 139 ASN A C 1
ATOM 1154 O O . ASN A 1 139 ? -27.181 -29.875 42.539 1.00 51.94 139 ASN A O 1
ATOM 1158 N N . SER A 1 140 ? -26.592 -28.798 40.675 1.00 43.47 140 SER A N 1
ATOM 1159 C CA . SER A 1 140 ? -25.160 -28.966 40.880 1.00 43.47 140 SER A CA 1
ATOM 1160 C C . SER A 1 140 ? -24.461 -27.738 40.326 1.00 43.47 140 SER A C 1
ATOM 1162 O O . SER A 1 140 ? -24.546 -27.411 39.141 1.00 43.47 140 SER A O 1
ATOM 1164 N N . VAL A 1 141 ? -23.753 -27.035 41.204 1.00 48.22 141 VAL A N 1
ATOM 1165 C CA . VAL A 1 141 ? -22.871 -25.914 40.851 1.00 48.22 141 VAL A CA 1
ATOM 1166 C C . VAL A 1 141 ? -21.866 -26.348 39.766 1.00 48.22 141 VAL A C 1
ATOM 1168 O O . VAL A 1 141 ? -21.444 -25.543 38.943 1.00 48.22 141 VAL A O 1
ATOM 1171 N N . ALA A 1 142 ? -21.586 -27.655 39.663 1.00 44.47 142 ALA A N 1
ATOM 1172 C CA . ALA A 1 142 ? -20.841 -28.290 38.580 1.00 44.47 142 ALA A CA 1
ATOM 1173 C C . ALA A 1 142 ? -21.485 -28.146 37.185 1.00 44.47 142 ALA A C 1
ATOM 1175 O O . ALA A 1 142 ? -20.763 -27.915 36.220 1.00 44.47 142 ALA A O 1
ATOM 1176 N N . ALA A 1 143 ? -22.813 -28.234 37.041 1.00 47.84 143 ALA A N 1
ATOM 1177 C CA . ALA A 1 143 ? -23.491 -28.057 35.751 1.00 47.84 143 ALA A CA 1
ATOM 1178 C C . ALA A 1 143 ? -23.486 -26.588 35.294 1.00 47.84 143 ALA A C 1
ATOM 1180 O O . ALA A 1 143 ? -23.288 -26.306 34.111 1.00 47.84 143 ALA A O 1
ATOM 1181 N N . VAL A 1 144 ? -23.619 -25.652 36.241 1.00 50.19 144 VAL A N 1
ATOM 1182 C CA . VAL A 1 144 ? -23.480 -24.209 35.988 1.00 50.19 144 VAL A CA 1
ATOM 1183 C C . VAL A 1 144 ? -22.030 -23.874 35.625 1.00 50.19 144 VAL A C 1
ATOM 1185 O O . VAL A 1 144 ? -21.798 -23.234 34.603 1.00 50.19 144 VAL A O 1
ATOM 1188 N N . ASN A 1 145 ? -21.046 -24.403 36.360 1.00 47.12 145 ASN A N 1
ATOM 1189 C CA . ASN A 1 145 ? -19.623 -24.230 36.052 1.00 47.12 145 ASN A CA 1
ATOM 1190 C C . ASN A 1 145 ? -19.220 -24.883 34.723 1.00 47.12 145 ASN A C 1
ATOM 1192 O O . ASN A 1 145 ? -18.407 -24.314 34.003 1.00 47.12 145 ASN A O 1
ATOM 1196 N N . LYS A 1 146 ? -19.824 -26.014 34.334 1.00 45.00 146 LYS A N 1
ATOM 1197 C CA . LYS A 1 146 ? -19.603 -26.658 33.026 1.00 45.00 146 LYS A CA 1
ATOM 1198 C C . LYS A 1 146 ? -20.241 -25.863 31.883 1.00 45.00 146 LYS A C 1
ATOM 1200 O O . LYS A 1 146 ? -19.638 -25.728 30.825 1.00 45.00 146 LYS A O 1
ATOM 1205 N N . ALA A 1 147 ? -21.405 -25.250 32.105 1.00 50.75 147 ALA A N 1
ATOM 1206 C CA . ALA A 1 147 ? -22.028 -24.337 31.146 1.00 50.75 147 ALA A CA 1
ATOM 1207 C C . ALA A 1 147 ? -21.265 -23.003 31.012 1.00 50.75 147 ALA A C 1
ATOM 1209 O O . ALA A 1 147 ? -21.167 -22.470 29.908 1.00 50.75 147 ALA A O 1
ATOM 1210 N N . ILE A 1 148 ? -20.695 -22.477 32.102 1.00 51.88 148 ILE A N 1
ATOM 1211 C CA . ILE A 1 148 ? -19.821 -21.290 32.097 1.00 51.88 148 ILE A CA 1
ATOM 1212 C C . ILE A 1 148 ? -18.479 -21.620 31.430 1.00 51.88 148 ILE A C 1
ATOM 1214 O O . ILE A 1 148 ? -18.025 -20.861 30.579 1.00 51.88 148 ILE A O 1
ATOM 1218 N N . SER A 1 149 ? -17.891 -22.778 31.738 1.00 40.81 149 SER A N 1
ATOM 1219 C CA . SER A 1 149 ? -16.662 -23.298 31.129 1.00 40.81 149 SER A CA 1
ATOM 1220 C C . SER A 1 149 ? -16.823 -23.524 29.625 1.00 40.81 149 SER A C 1
ATOM 1222 O O . SER A 1 149 ? -16.005 -23.026 28.861 1.00 40.81 149 SER A O 1
ATOM 1224 N N . CYS A 1 150 ? -17.914 -24.150 29.165 1.00 43.47 150 CYS A N 1
ATOM 1225 C CA . CYS A 1 150 ? -18.194 -24.299 27.734 1.00 43.47 150 CYS A CA 1
ATOM 1226 C C . CYS A 1 150 ? -18.503 -22.958 27.043 1.00 43.47 150 CYS A C 1
ATOM 1228 O O . CYS A 1 150 ? -18.175 -22.804 25.869 1.00 43.47 150 CYS A O 1
ATOM 1230 N N . ARG A 1 151 ? -19.071 -21.960 27.744 1.00 48.88 151 ARG A N 1
ATOM 1231 C CA . ARG A 1 151 ? -19.212 -20.582 27.222 1.00 48.88 151 ARG A CA 1
ATOM 1232 C C . ARG A 1 151 ? -17.865 -19.873 27.111 1.00 48.88 151 ARG A C 1
ATOM 1234 O O . ARG A 1 151 ? -17.645 -19.187 26.122 1.00 48.88 151 ARG A O 1
ATOM 1241 N N . PHE A 1 152 ? -16.962 -20.071 28.071 1.00 43.00 152 PHE A N 1
ATOM 1242 C CA . PHE A 1 152 ? -15.587 -19.568 28.022 1.00 43.00 152 PHE A CA 1
ATOM 1243 C C . PHE A 1 152 ? -14.763 -20.274 26.940 1.00 43.00 152 PHE A C 1
ATOM 1245 O O . PHE A 1 152 ? -14.032 -19.618 26.214 1.00 43.00 152 PHE A O 1
ATOM 1252 N N . GLN A 1 153 ? -14.916 -21.586 26.756 1.00 39.56 153 GLN A N 1
ATOM 1253 C CA . GLN A 1 153 ? -14.265 -22.325 25.674 1.00 39.56 153 GLN A CA 1
ATOM 1254 C C . GLN A 1 153 ? -14.824 -21.936 24.306 1.00 39.56 153 GLN A C 1
ATOM 1256 O O . GLN A 1 153 ? -14.040 -21.741 23.391 1.00 39.56 153 GLN A O 1
ATOM 1261 N N . ALA A 1 154 ? -16.135 -21.722 24.155 1.00 40.09 154 ALA A N 1
ATOM 1262 C CA . ALA A 1 154 ? -16.705 -21.162 22.927 1.00 40.09 154 ALA A CA 1
ATOM 1263 C C . ALA A 1 154 ? -16.234 -19.716 22.679 1.00 40.09 154 ALA A C 1
ATOM 1265 O O . ALA A 1 154 ? -15.939 -19.368 21.541 1.00 40.09 154 ALA A O 1
ATOM 1266 N N . PHE A 1 155 ? -16.071 -18.910 23.738 1.00 42.72 155 PHE A N 1
ATOM 1267 C CA . PHE A 1 155 ? -15.444 -17.583 23.690 1.00 42.72 155 PHE A CA 1
ATOM 1268 C C . PHE A 1 155 ? -13.972 -17.663 23.242 1.00 42.72 155 PHE A C 1
ATOM 1270 O O . PHE A 1 155 ? -13.516 -16.839 22.447 1.00 42.72 155 PHE A O 1
ATOM 1277 N N . LEU A 1 156 ? -13.252 -18.702 23.677 1.00 37.44 156 LEU A N 1
ATOM 1278 C CA . LEU A 1 156 ? -11.880 -19.008 23.274 1.00 37.44 156 LEU A CA 1
ATOM 1279 C C . LEU A 1 156 ? -11.786 -19.596 21.854 1.00 37.44 156 LEU A C 1
ATOM 1281 O O . LEU A 1 156 ? -10.856 -19.248 21.144 1.00 37.44 156 LEU A O 1
ATOM 1285 N N . TYR A 1 157 ? -12.745 -20.379 21.357 1.00 40.34 157 TYR A N 1
ATOM 1286 C CA . TYR A 1 157 ? -12.780 -20.806 19.945 1.00 40.34 157 TYR A CA 1
ATOM 1287 C C . TYR A 1 157 ? -13.192 -19.664 19.008 1.00 40.34 157 TYR A C 1
ATOM 1289 O O . TYR A 1 157 ? -12.682 -19.559 17.894 1.00 40.34 157 TYR A O 1
ATOM 1297 N N . THR A 1 158 ? -14.007 -18.719 19.488 1.00 43.09 158 THR A N 1
ATOM 1298 C CA . THR A 1 158 ? -14.167 -17.425 18.824 1.00 43.09 158 THR A CA 1
ATOM 1299 C C . THR A 1 158 ? -12.941 -16.536 18.968 1.00 43.09 158 THR A C 1
ATOM 1301 O O . THR A 1 158 ? -12.941 -15.493 18.333 1.00 43.09 158 THR A O 1
ATOM 1304 N N . THR A 1 159 ? -11.878 -16.894 19.710 1.00 41.50 159 THR A N 1
ATOM 1305 C CA . THR A 1 159 ? -10.652 -16.080 19.677 1.00 41.50 159 THR A CA 1
ATOM 1306 C C . THR A 1 159 ? -10.044 -16.032 18.290 1.00 41.50 159 THR A C 1
ATOM 1308 O O . THR A 1 159 ? -9.522 -14.994 17.958 1.00 41.50 159 THR A O 1
ATOM 1311 N N . GLU A 1 160 ? -10.203 -17.021 17.413 1.00 41.34 160 GLU A N 1
ATOM 1312 C CA . GLU A 1 160 ? -9.772 -16.913 16.006 1.00 41.34 160 GLU A CA 1
ATOM 1313 C C . GLU A 1 160 ? -10.550 -15.826 15.221 1.00 41.34 160 GLU A C 1
ATOM 1315 O O . GLU A 1 160 ? -9.964 -15.039 14.472 1.00 41.34 160 GLU A O 1
ATOM 1320 N N . GLU A 1 161 ? -11.866 -15.697 15.429 1.00 42.69 161 GLU A N 1
ATOM 1321 C CA . GLU A 1 161 ? -12.689 -14.633 14.819 1.00 42.69 161 GLU A CA 1
ATOM 1322 C C . GLU A 1 161 ? -12.562 -13.284 15.541 1.00 42.69 161 GLU A C 1
ATOM 1324 O O . GLU A 1 161 ? -12.564 -12.223 14.916 1.00 42.69 161 GLU A O 1
ATOM 1329 N N . ILE A 1 162 ? -12.381 -13.317 16.856 1.00 42.72 162 ILE A N 1
ATOM 1330 C CA . ILE A 1 162 ? -12.076 -12.175 17.703 1.00 42.72 162 ILE A CA 1
ATOM 1331 C C . ILE A 1 162 ? -10.658 -11.698 17.397 1.00 42.72 162 ILE A C 1
ATOM 1333 O O . ILE A 1 162 ? -10.502 -10.502 17.319 1.00 42.72 162 ILE A O 1
ATOM 1337 N N . TYR A 1 163 ? -9.666 -12.533 17.073 1.00 43.47 163 TYR A N 1
ATOM 1338 C CA . TYR A 1 163 ? -8.343 -12.146 16.557 1.00 43.47 163 TYR A CA 1
ATOM 1339 C C . TYR A 1 163 ? -8.477 -11.494 15.177 1.00 43.47 163 TYR A C 1
ATOM 1341 O O . TYR A 1 163 ? -7.772 -10.525 14.905 1.00 43.47 163 TYR A O 1
ATOM 1349 N N . ARG A 1 164 ? -9.436 -11.932 14.342 1.00 41.97 164 ARG A N 1
ATOM 1350 C CA . ARG A 1 164 ? -9.830 -11.258 13.084 1.00 41.97 164 ARG A CA 1
ATOM 1351 C C . ARG A 1 164 ? -10.611 -9.946 13.280 1.00 41.97 164 ARG A C 1
ATOM 1353 O O . ARG A 1 164 ? -10.637 -9.132 12.359 1.00 41.97 164 ARG A O 1
ATOM 1360 N N . LEU A 1 165 ? -11.180 -9.695 14.459 1.00 42.59 165 LEU A N 1
ATOM 1361 C CA . LEU A 1 165 ? -11.823 -8.430 14.866 1.00 42.59 165 LEU A CA 1
ATOM 1362 C C . LEU A 1 165 ? -10.945 -7.554 15.792 1.00 42.59 165 LEU A C 1
ATOM 1364 O O . LEU A 1 165 ? -11.146 -6.345 15.861 1.00 42.59 165 LEU A O 1
ATOM 1368 N N . PHE A 1 166 ? -9.937 -8.133 16.449 1.00 42.22 166 PHE A N 1
ATOM 1369 C CA . PHE A 1 166 ? -8.875 -7.504 17.249 1.00 42.22 166 PHE A CA 1
ATOM 1370 C C . PHE A 1 166 ? -7.821 -6.872 16.347 1.00 42.22 166 PHE A C 1
ATOM 1372 O O . PHE A 1 166 ? -6.940 -6.153 16.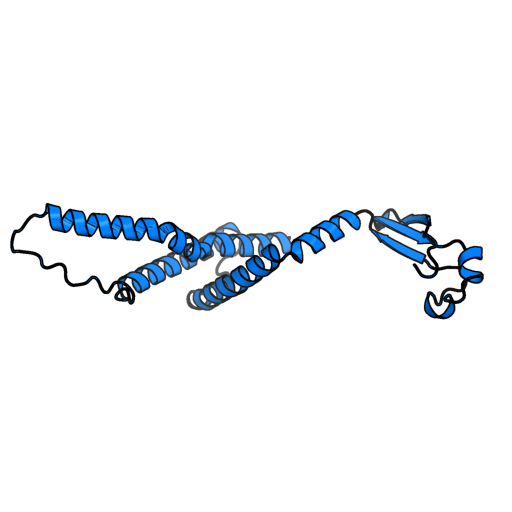824 1.00 42.22 166 PHE A O 1
ATOM 1379 N N . VAL A 1 167 ? -7.920 -7.079 15.030 1.00 45.38 167 VAL A N 1
ATOM 1380 C CA . VAL A 1 167 ? -7.054 -6.422 14.053 1.00 45.38 167 VAL A CA 1
ATOM 1381 C C . VAL A 1 167 ? -7.318 -4.923 13.900 1.00 45.38 167 VAL A C 1
ATOM 1383 O O . VAL A 1 167 ? -6.921 -4.334 12.904 1.00 45.38 167 VAL A O 1
ATOM 1386 N N . ASN A 1 168 ? -7.899 -4.260 14.899 1.00 48.59 168 ASN A N 1
ATOM 1387 C CA . ASN A 1 168 ? -7.705 -2.823 15.012 1.00 48.59 168 ASN A CA 1
ATOM 1388 C C . ASN A 1 168 ? -6.243 -2.523 15.338 1.00 48.59 168 ASN A C 1
ATOM 1390 O O . ASN A 1 168 ? -5.613 -1.793 14.595 1.00 48.59 168 ASN A O 1
ATOM 1394 N N . TYR A 1 169 ? -5.612 -3.168 16.319 1.00 43.59 169 TYR A N 1
ATOM 1395 C CA . TYR A 1 169 ? -4.260 -2.749 16.717 1.00 43.59 169 TYR A CA 1
ATOM 1396 C C . TYR A 1 169 ? -3.183 -3.018 15.646 1.00 43.59 169 TYR A C 1
ATOM 1398 O O . TYR A 1 169 ? -2.339 -2.166 15.377 1.00 43.59 169 TYR A O 1
ATOM 1406 N N . LYS A 1 170 ? -3.225 -4.176 14.966 1.00 44.69 170 LYS A N 1
ATOM 1407 C CA . LYS A 1 170 ? -2.189 -4.571 13.986 1.00 44.69 170 LYS A CA 1
ATOM 1408 C C . LYS A 1 170 ? -2.287 -3.821 12.651 1.00 44.69 170 LYS A C 1
ATOM 1410 O O . LYS A 1 170 ? -1.264 -3.667 11.986 1.00 44.69 170 LYS A O 1
ATOM 1415 N N . TYR A 1 171 ? -3.481 -3.373 12.250 1.00 47.00 171 TYR A N 1
ATOM 1416 C CA . TYR A 1 171 ? -3.656 -2.558 11.042 1.00 47.00 171 TYR A CA 1
ATOM 1417 C C . TYR A 1 171 ? -3.582 -1.053 11.348 1.00 47.00 171 TYR A C 1
ATOM 1419 O O . TYR A 1 171 ? -3.001 -0.320 10.554 1.00 47.00 171 TYR A O 1
ATOM 1427 N N . PHE A 1 172 ? -4.051 -0.606 12.518 1.00 48.06 172 PHE A N 1
ATOM 1428 C CA . PHE A 1 172 ? -4.031 0.800 12.938 1.00 48.06 172 PHE A CA 1
ATOM 1429 C C . PHE A 1 172 ? -2.625 1.276 13.315 1.00 48.06 172 PHE A C 1
ATOM 1431 O O . PHE A 1 172 ? -2.157 2.265 12.765 1.00 48.06 172 PHE A O 1
ATOM 1438 N N . CYS A 1 173 ? -1.888 0.501 14.120 1.00 43.34 173 CYS A N 1
ATOM 1439 C CA . CYS A 1 173 ? -0.521 0.845 14.528 1.00 43.34 173 CYS A CA 1
ATOM 1440 C C . CYS A 1 173 ? 0.504 0.695 13.379 1.00 43.34 173 CYS A C 1
ATOM 1442 O O . CYS A 1 173 ? 1.508 1.403 13.331 1.00 43.34 173 CYS A O 1
ATOM 1444 N N . LYS A 1 174 ? 0.246 -0.183 12.39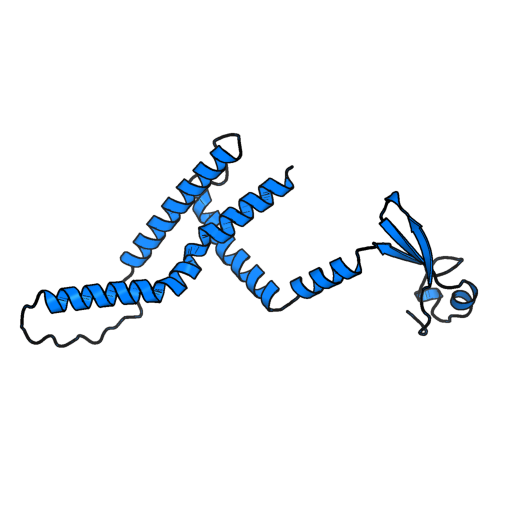0 1.00 45.38 174 LYS A N 1
ATOM 1445 C CA . LYS A 1 174 ? 1.048 -0.223 11.150 1.00 45.38 174 LYS A CA 1
ATOM 1446 C C . LYS A 1 174 ? 0.764 0.964 10.233 1.00 45.38 174 LYS A C 1
ATOM 1448 O O . LYS A 1 174 ? 1.690 1.418 9.573 1.00 45.38 174 LYS A O 1
ATOM 1453 N N . ALA A 1 175 ? -0.475 1.452 10.171 1.00 43.59 175 ALA A N 1
ATOM 1454 C CA . ALA A 1 175 ? -0.820 2.609 9.352 1.00 43.59 175 ALA A CA 1
ATOM 1455 C C . ALA A 1 175 ? -0.277 3.916 9.942 1.00 43.59 175 ALA A C 1
ATOM 1457 O O . ALA A 1 175 ? 0.285 4.701 9.185 1.00 43.59 175 ALA A O 1
ATOM 1458 N N . SER A 1 176 ? -0.352 4.124 11.263 1.00 44.53 176 SER A N 1
ATOM 1459 C CA . SER A 1 176 ? 0.260 5.297 11.899 1.00 44.53 176 SER A CA 1
ATOM 1460 C C . SER A 1 176 ? 1.785 5.261 11.792 1.00 44.53 176 SER A C 1
ATOM 1462 O O . SER A 1 176 ? 2.370 6.239 11.338 1.00 44.53 176 SER A O 1
ATOM 1464 N N . ARG A 1 177 ? 2.445 4.118 12.049 1.00 41.84 177 ARG A N 1
ATOM 1465 C CA . ARG A 1 177 ? 3.900 3.978 11.825 1.00 41.84 177 ARG A CA 1
ATOM 1466 C C . ARG A 1 177 ? 4.306 4.216 10.361 1.00 41.84 177 ARG A C 1
ATOM 1468 O O . ARG A 1 177 ? 5.283 4.913 10.132 1.00 41.84 177 ARG A O 1
ATOM 1475 N N . TRP A 1 178 ? 3.548 3.716 9.380 1.00 42.22 178 TRP A N 1
ATOM 1476 C CA . TRP A 1 178 ? 3.833 3.935 7.951 1.00 42.22 178 TRP A CA 1
ATOM 1477 C C . TRP A 1 178 ? 3.587 5.385 7.497 1.00 42.22 178 TRP A C 1
ATOM 1479 O O . TRP A 1 178 ? 4.315 5.892 6.650 1.00 42.22 178 TRP A O 1
ATOM 1489 N N . PHE A 1 179 ? 2.584 6.067 8.062 1.00 38.25 179 PHE A N 1
ATOM 1490 C CA . PHE A 1 179 ? 2.314 7.489 7.808 1.00 38.25 179 PHE A CA 1
ATOM 1491 C C . PHE A 1 179 ? 3.373 8.393 8.467 1.00 38.25 179 PHE A C 1
ATOM 1493 O O . PHE A 1 179 ? 3.791 9.383 7.875 1.00 38.25 179 PHE A O 1
ATOM 1500 N N . LEU A 1 180 ? 3.865 8.010 9.651 1.00 40.09 180 LEU A N 1
ATOM 1501 C CA . LEU A 1 180 ? 4.901 8.723 10.408 1.00 40.09 180 LEU A CA 1
ATOM 1502 C C . LEU A 1 180 ? 6.322 8.495 9.855 1.00 40.09 180 LEU A C 1
ATOM 1504 O O . LEU A 1 180 ? 7.119 9.424 9.858 1.00 40.09 180 LEU A O 1
ATOM 1508 N N . GLU A 1 181 ? 6.635 7.310 9.317 1.00 38.16 181 GLU A N 1
ATOM 1509 C CA . GLU A 1 181 ? 7.915 7.014 8.636 1.00 38.16 181 GLU A CA 1
ATOM 1510 C C . GLU A 1 181 ? 8.044 7.681 7.253 1.00 38.16 181 GLU A C 1
ATOM 1512 O O . GLU A 1 181 ? 9.130 7.708 6.687 1.00 38.16 181 GLU A O 1
ATOM 1517 N N . LYS A 1 182 ? 6.949 8.201 6.687 1.00 38.44 182 LYS A N 1
ATOM 1518 C CA . LYS A 1 182 ? 6.909 8.876 5.376 1.00 38.44 182 LYS A CA 1
ATOM 1519 C C . LYS A 1 182 ? 6.948 10.409 5.459 1.00 38.44 182 LYS A C 1
ATOM 1521 O O . LYS A 1 182 ? 7.024 11.049 4.413 1.00 38.44 182 LYS A O 1
ATOM 1526 N N . GLN A 1 183 ? 6.838 10.983 6.660 1.00 41.53 183 GLN A N 1
ATOM 1527 C CA . GLN A 1 183 ? 6.919 12.432 6.916 1.00 41.53 183 GLN A CA 1
ATOM 1528 C C . GLN A 1 183 ? 8.289 12.889 7.458 1.00 41.53 183 GLN A C 1
ATOM 1530 O O . GLN A 1 183 ? 8.464 14.080 7.715 1.00 41.53 183 GLN A O 1
ATOM 1535 N N . LEU A 1 184 ? 9.239 11.963 7.613 1.00 37.25 184 LEU A N 1
ATOM 1536 C CA . LEU A 1 184 ? 10.667 12.209 7.847 1.00 37.25 184 LEU A CA 1
ATOM 1537 C C . LEU A 1 184 ? 11.452 11.830 6.586 1.00 37.25 184 LEU A C 1
ATOM 1539 O O . LEU A 1 184 ? 12.498 12.469 6.348 1.00 37.25 184 LEU A O 1
#

Foldseek 3Di:
DPPPDDWDFDDADPVQQKTKTWDAQVVLVPGPCNVVQDPDPRTDIDIDHPCNVVVVVVVVVCPDPVNVVVVVLLVVLVVVLVVVLVVVVLVDDPDDDDVSNVVSVVVSLVVVLVVVVVVVVPDDPPPPPPPPPPDDDDDDVVVVVVVVVVVVVVVVVCVVVVVVNSVPCVSVVVVVVVVVVVVD

pLDDT: mean 72.69, std 21.24, range [37.25, 95.75]